Protein 1SD4 (pdb70)

Solvent-accessible surface area: 14521 Å² total

Foldseek 3Di:
DDAADLLVLCVVQAVDQWAFLVVSQVVSVVPHDDHSVVSVVSVVVCCVVVQWDWDADPRTTIIHGPDDPVVNCCHVQVVCCPPPVSDVSVVVVCVVVVVADPVSVVVVVVVCVVPDPD/DDAADLLVLCVVLVVVQKAWLVVSQVVVVVPDVDDSVVSVVSVVVCVVSVQWDWDDDPRTIIIGGPDDPVVNCCNVQVVCCPPPVSDVSVVVVCVVVVVADPVNVVVVVVVVCVVDPD

Nearest PDB structures (foldseek):
  1sd4-assembly1_B  TM=9.310E-01  e=2.251E-16  Staphylococcus aureus
  1xsd-assembly1_A-2  TM=9.281E-01  e=4.059E-15  Staphylococcus aureus
  1okr-assembly1_A  TM=8.492E-01  e=1.569E-10  Staphylococcus aureus
  1sax-assembly1_A  TM=8.873E-01  e=1.330E-09  Staphylococcus aureus subsp. aureus N315
  1sd6-assembly1_B  TM=8.325E-01  e=1.102E-09  Staphylococcus aureus

Secondary structure (DSSP, 8-state):
------GGG--HHHHSSSEEHHHHHHHHHTTS---HHHHHHHHHHHHHTTSEEEEEETTEEEEEE-S-HHHH--HHHHHHHHHHTT--HHHHHHHHTT-S-HHHHHHHHHHHHHH---/------TTT--HHHHHSSEEHHHHHHHHHTT----HHHHHHHHHHHHHTTSEEEEEETTEEEEEE-S-HHHH--HHHHHHHHHHTT--HHHHHHHHTT-S-HHHHHHHHHHHHHHS--

B-factor: mean 35.49, std 12.86, range [15.46, 84.99]

InterPro domains:
  IPR005650 BlaI transcriptional regulatory family [PF03965] (8-121)
  IPR005650 BlaI transcriptional regulatory family [PIRSF019455] (1-124)
  IPR036388 Winged helix-like DNA-binding domain superfamily [G3DSA:1.10.10.10] (9-72)
  IPR036390 Winged helix DNA-binding domain superfamily [SSF46785] (6-125)

GO terms:
  GO:0010468 regulation of gene expression (P, IDA)

Radius of gyration: 20.54 Å; Cα contacts (8 Å, |Δi|>4): 248; chains: 2; bounding box: 57×59×33 Å

Organism: Staphylococcus aureus (NCBI:txid1280)

Sequence (236 aa):
QVEISAEWDVNIIWDKKSVSANEIVVEIQKYKEVSDKTIRTLITRLYKKEIIKRYKSENIYFYSSNIKEDDIKKTAKTFLNKLYGGDKSLVLNFAKNEELNNKEIEELRDILNDISKKQVEISAEWDVNIIWDKKSVSANEIVVEIQKYKEVSDKTIRTLITRLYKKEIIKRYKSENIYFYSSNIKEDDIKKTAKTFLNKLYGGDKSLVLNFAKNEELNNKEIEELRDILNDISKK

Structure (mmCIF, N/CA/C/O backbone):
data_1SD4
#
_entry.id   1SD4
#
_cell.length_a   64.412
_cell.length_b   116.362
_cell.length_c   40.170
_cell.angle_alpha   90.00
_cell.angle_beta   90.00
_cell.angle_gamma   90.00
#
_symmetry.space_group_name_H-M   'P 21 21 2'
#
loop_
_entity.id
_entity.type
_entity.pdbx_description
1 polymer 'PENICILLINASE REPRESSOR'
2 non-polymer 'SULFATE ION'
3 water water
#
loop_
_atom_site.group_PDB
_atom_site.id
_atom_site.type_symbol
_atom_site.label_atom_id
_atom_site.label_alt_id
_atom_site.label_comp_id
_atom_site.label_asym_id
_atom_site.label_entity_id
_atom_site.label_seq_id
_atom_site.pdbx_PDB_ins_code
_atom_site.Cartn_x
_atom_site.Cartn_y
_atom_site.Cartn_z
_atom_site.occupancy
_atom_site.B_iso_or_equiv
_atom_site.auth_seq_id
_atom_site.auth_comp_id
_atom_site.auth_asym_id
_atom_site.auth_atom_id
_a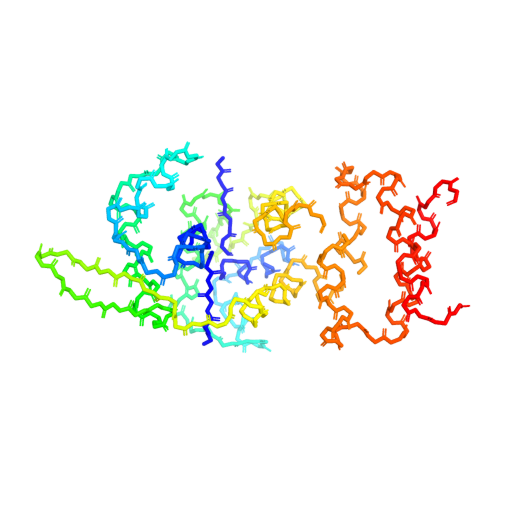tom_site.pdbx_PDB_model_num
ATOM 1 N N . GLN A 1 5 ? 48.080 19.220 44.050 1.00 56.72 5 GLN A N 1
ATOM 2 C CA . GLN A 1 5 ? 47.954 20.475 43.250 1.00 56.39 5 GLN A CA 1
ATOM 3 C C . GLN A 1 5 ? 48.922 20.481 42.060 1.00 54.82 5 GLN A C 1
ATOM 4 O O . GLN A 1 5 ? 49.832 19.658 41.987 1.00 55.62 5 GLN A O 1
ATOM 10 N N . VAL A 1 6 ? 48.720 21.424 41.147 1.00 52.28 6 VAL A N 1
ATOM 11 C CA . VAL A 1 6 ? 49.512 21.565 39.907 1.00 49.36 6 VAL A CA 1
ATOM 12 C C . VAL A 1 6 ? 49.171 20.483 38.882 1.00 46.73 6 VAL A C 1
ATOM 13 O O . VAL A 1 6 ? 49.456 19.304 39.069 1.00 45.46 6 VAL A O 1
ATOM 17 N N . GLU A 1 7 ? 48.525 20.925 37.808 1.00 44.09 7 GLU A N 1
ATOM 18 C CA . GLU A 1 7 ? 48.142 20.080 36.694 1.00 41.41 7 GLU A CA 1
ATOM 19 C C . GLU A 1 7 ? 48.492 20.831 35.420 1.00 38.41 7 GLU A C 1
ATOM 20 O O . GLU A 1 7 ? 48.391 22.077 35.368 1.00 36.96 7 GLU A O 1
ATOM 26 N N . ILE A 1 8 ? 48.927 20.095 34.402 1.00 33.42 8 ILE A N 1
ATOM 27 C CA . ILE A 1 8 ? 49.214 20.728 33.120 1.00 31.20 8 ILE A CA 1
ATOM 28 C C . ILE A 1 8 ? 48.314 20.103 32.058 1.00 30.25 8 ILE A C 1
ATOM 29 O O . ILE A 1 8 ? 48.343 18.888 31.846 1.00 30.42 8 ILE A O 1
ATOM 34 N N . SER A 1 9 ? 47.554 20.939 31.365 1.00 29.72 9 SER A N 1
ATOM 35 C CA . SER A 1 9 ? 46.610 20.456 30.360 1.00 28.45 9 SER A CA 1
ATOM 36 C C . SER A 1 9 ? 47.388 20.008 29.131 1.00 27.99 9 SER A C 1
ATOM 37 O O . SER A 1 9 ? 48.567 20.363 28.954 1.00 26.38 9 SER A O 1
ATOM 48 N N . ALA A 1 11 ? 47.010 21.037 26.144 1.00 24.34 11 ALA A N 1
ATOM 49 C CA . ALA A 1 11 ? 47.318 22.244 25.367 1.00 23.97 11 ALA A CA 1
ATOM 50 C C . ALA A 1 11 ? 48.524 22.940 25.973 1.00 24.52 11 ALA A C 1
ATOM 51 O O . ALA A 1 11 ? 49.367 23.463 25.254 1.00 24.59 11 ALA A O 1
ATOM 53 N N . GLU A 1 12 ? 48.593 22.973 27.305 1.00 23.21 12 GLU A N 1
ATOM 54 C CA . GLU A 1 12 ? 49.750 23.566 27.961 1.00 23.95 12 GLU A CA 1
ATOM 55 C C . GLU A 1 12 ? 51.018 22.759 27.719 1.00 22.98 12 GLU A C 1
ATOM 56 O O . GLU A 1 12 ? 52.093 23.318 27.656 1.00 22.80 12 GLU A O 1
ATOM 62 N N . TRP A 1 13 ? 50.860 21.472 27.517 1.00 22.23 13 TRP A N 1
ATOM 63 C CA . TRP A 1 13 ? 51.997 20.580 27.320 1.00 23.04 13 TRP A CA 1
ATOM 64 C C . TRP A 1 13 ? 52.816 20.956 26.100 1.00 23.15 13 TRP A C 1
ATOM 65 O O . TRP A 1 13 ? 54.046 20.737 26.082 1.00 22.92 13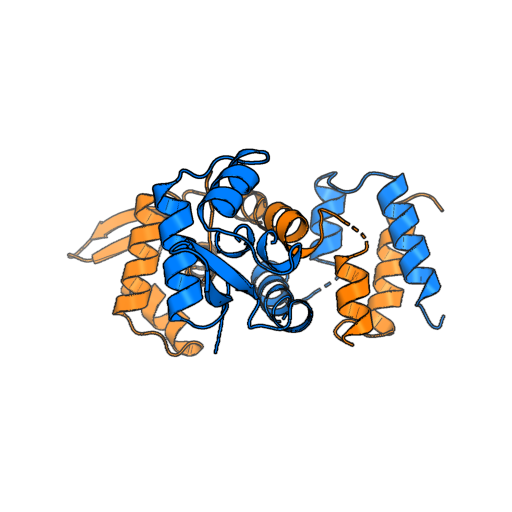 TRP A O 1
ATOM 76 N N . ASP A 1 14 ? 52.151 21.488 25.064 1.00 22.51 14 ASP A N 1
ATOM 77 C CA . ASP A 1 14 ? 52.873 21.960 23.874 1.00 22.57 14 ASP A CA 1
ATOM 78 C C . ASP A 1 14 ? 53.862 23.072 24.247 1.00 21.60 14 ASP A C 1
ATOM 79 O O . ASP A 1 14 ? 54.989 23.107 23.747 1.00 21.14 14 ASP A O 1
ATOM 84 N N . VAL A 1 15 ? 53.433 23.984 25.116 1.00 20.79 15 VAL A N 1
ATOM 85 C CA . VAL A 1 15 ? 54.339 25.049 25.588 1.00 20.43 15 VAL A CA 1
ATOM 86 C C . VAL A 1 15 ? 55.464 24.442 26.444 1.00 21.81 15 VAL A C 1
ATOM 87 O O . VAL A 1 15 ? 56.640 24.845 26.326 1.00 23.00 15 VAL A O 1
ATOM 99 N N . ASN A 1 17 ? 56.758 21.411 26.375 1.00 22.24 17 ASN A N 1
ATOM 100 C CA . ASN A 1 17 ? 57.743 20.697 25.569 1.00 23.55 17 ASN A CA 1
ATOM 101 C C . ASN A 1 17 ? 58.805 21.614 24.968 1.00 24.59 17 ASN A C 1
ATOM 102 O O . ASN A 1 17 ? 59.965 21.247 24.906 1.00 26.93 17 ASN A O 1
ATOM 107 N N . ILE A 1 18 ? 58.416 22.830 24.595 1.00 25.40 18 ILE A N 1
ATOM 108 C CA . ILE A 1 18 ? 59.369 23.833 24.086 1.00 25.11 18 ILE A CA 1
ATOM 109 C C . ILE A 1 18 ? 60.285 24.310 25.197 1.00 25.23 18 ILE A C 1
ATOM 110 O O . ILE A 1 18 ? 61.512 24.448 25.038 1.00 24.80 18 ILE A O 1
ATOM 115 N N . ILE A 1 19 ? 59.679 24.606 26.337 1.00 23.93 19 ILE A N 1
ATOM 116 C CA . ILE A 1 19 ? 60.417 25.211 27.436 1.00 25.61 19 ILE A CA 1
ATOM 117 C C . ILE A 1 19 ? 61.427 24.229 27.964 1.00 26.22 19 ILE A C 1
ATOM 118 O O . ILE A 1 19 ? 62.606 24.593 28.099 1.00 26.75 19 ILE A O 1
ATOM 123 N N . TRP A 1 20 ? 60.989 22.980 28.223 1.00 26.41 20 TRP A N 1
ATOM 124 C CA . TRP A 1 20 ? 61.883 21.956 28.758 1.00 28.12 20 TRP A CA 1
ATOM 125 C C . TRP A 1 20 ? 63.080 21.652 27.823 1.00 30.32 20 TRP A C 1
ATOM 126 O O . TRP A 1 20 ? 64.128 21.184 28.288 1.00 30.63 20 TRP A O 1
ATOM 137 N N . ASP A 1 21 ? 62.906 21.910 26.533 1.00 32.78 21 ASP A N 1
ATOM 138 C CA . ASP A 1 21 ? 63.965 21.774 25.538 1.00 37.53 21 ASP A CA 1
ATOM 139 C C . ASP A 1 21 ? 65.046 22.874 25.587 1.00 38.61 21 ASP A C 1
ATOM 140 O O . ASP A 1 21 ? 66.157 22.664 25.106 1.00 38.70 21 ASP A O 1
ATOM 145 N N . LYS A 1 22 ? 64.727 24.031 26.164 1.00 40.11 22 LYS A N 1
ATOM 146 C CA . LYS A 1 22 ? 65.644 25.178 26.147 1.00 41.53 22 LYS A CA 1
ATOM 147 C C . LYS A 1 22 ? 65.989 25.712 27.533 1.00 41.29 22 LYS A C 1
ATOM 148 O O . LYS A 1 22 ? 65.246 25.519 28.488 1.00 41.37 22 LYS A O 1
ATOM 154 N N . LYS A 1 23 ? 67.131 26.380 27.648 1.00 41.48 23 LYS A N 1
ATOM 155 C CA . LYS A 1 23 ? 67.498 26.981 28.923 1.00 41.92 23 LYS A CA 1
ATOM 156 C C . LYS A 1 23 ? 66.483 28.080 29.277 1.00 39.98 23 LYS A C 1
ATOM 157 O O . LYS A 1 23 ? 66.002 28.169 30.409 1.00 40.71 23 LYS A O 1
ATOM 163 N N . SER A 1 24 ? 66.177 28.915 28.297 1.00 37.08 24 SER A N 1
ATOM 164 C CA . SER A 1 24 ? 65.183 29.955 28.453 1.00 35.26 24 SER A CA 1
ATOM 165 C C . SER A 1 24 ? 64.777 30.283 27.039 1.00 33.24 24 SER A C 1
ATOM 166 O O . SER A 1 24 ? 65.569 30.087 26.089 1.00 32.65 24 SER A O 1
ATOM 169 N N . VAL A 1 25 ? 63.533 30.715 26.877 1.00 29.22 25 VAL A N 1
ATOM 170 C CA . VAL A 1 25 ? 62.976 30.943 25.542 1.00 26.65 25 VAL A CA 1
ATOM 171 C C . VAL A 1 25 ? 61.920 32.056 25.591 1.00 26.28 25 VAL A C 1
ATOM 172 O O . VAL A 1 25 ? 61.150 32.146 26.531 1.00 25.99 25 VAL A O 1
ATOM 176 N N . SER A 1 26 ? 61.875 32.901 24.576 1.00 24.59 26 SER A N 1
ATOM 177 C CA . SER A 1 26 ? 60.853 33.952 24.532 1.00 24.70 26 SER A CA 1
ATOM 178 C C . SER A 1 26 ? 59.479 33.401 24.102 1.00 24.93 26 SER A C 1
ATOM 179 O O . SER A 1 26 ? 59.374 32.316 23.492 1.00 23.55 26 SER A O 1
ATOM 182 N N . ALA A 1 27 ? 58.425 34.130 24.451 1.00 25.05 27 ALA A N 1
ATOM 183 C CA . ALA A 1 27 ? 57.067 33.806 24.038 1.00 24.81 27 ALA A CA 1
ATOM 184 C C . ALA A 1 27 ? 56.963 33.746 22.510 1.00 26.35 27 ALA A C 1
ATOM 185 O O . ALA A 1 27 ? 56.216 32.941 21.994 1.00 25.70 27 ALA A O 1
ATOM 187 N N . ASN A 1 28 ? 57.685 34.606 21.785 1.00 26.71 28 ASN A N 1
ATOM 188 C CA . ASN A 1 28 ? 57.619 34.549 20.318 1.00 28.49 28 ASN A CA 1
ATOM 189 C C . ASN A 1 28 ? 58.183 33.258 19.762 1.00 29.00 28 ASN A C 1
ATOM 190 O O . ASN A 1 28 ? 57.619 32.686 18.833 1.00 30.46 28 ASN A O 1
ATOM 195 N N . GLU A 1 29 ? 59.306 32.816 20.318 1.00 30.20 29 GLU A N 1
ATOM 196 C CA . GLU A 1 29 ? 59.914 31.569 19.900 1.00 31.67 29 GLU A CA 1
ATOM 197 C C . GLU A 1 29 ? 59.015 30.365 20.206 1.00 32.10 29 GLU A C 1
ATOM 198 O O . GLU A 1 29 ? 58.903 29.423 19.389 1.00 32.41 29 GLU A O 1
ATOM 204 N N . ILE A 1 30 ? 58.375 30.391 21.381 1.00 31.53 30 ILE A N 1
ATOM 205 C CA . ILE A 1 30 ? 57.415 29.344 21.751 1.00 31.00 30 ILE A CA 1
ATOM 206 C C . ILE A 1 30 ? 56.318 29.262 20.712 1.00 33.52 30 ILE A C 1
ATOM 207 O O . ILE A 1 30 ? 56.024 28.172 20.200 1.00 32.06 30 ILE A O 1
ATOM 212 N N . VAL A 1 31 ? 55.728 30.421 20.417 1.00 35.90 31 VAL A N 1
ATOM 213 C CA . VAL A 1 31 ? 54.684 30.565 19.405 1.00 39.23 31 VAL A CA 1
ATOM 214 C C . VAL A 1 31 ? 55.136 30.019 18.029 1.00 41.86 31 VAL A C 1
ATOM 215 O O . VAL A 1 31 ? 54.420 29.253 17.404 1.00 42.24 31 VAL A O 1
ATOM 219 N N . VAL A 1 32 ? 56.331 30.402 17.585 1.00 44.35 32 VAL A N 1
ATOM 220 C CA . VAL A 1 32 ? 56.868 29.892 16.324 1.00 46.85 32 VAL A CA 1
ATOM 221 C C . VAL A 1 32 ? 56.901 28.369 16.307 1.00 48.46 32 VAL A C 1
ATOM 222 O O . VAL A 1 32 ? 56.318 27.750 15.412 1.00 49.12 32 VAL A O 1
ATOM 226 N N . GLU A 1 33 ? 57.572 27.782 17.293 1.00 50.05 33 GLU A N 1
ATOM 227 C CA . GLU A 1 33 ? 57.728 26.330 17.392 1.00 52.35 33 GLU A CA 1
ATOM 228 C C . GLU A 1 33 ? 56.444 25.511 17.367 1.00 51.73 33 GLU A C 1
ATOM 229 O O . GLU A 1 33 ? 56.320 24.575 16.577 1.00 52.12 33 GLU A O 1
ATOM 235 N N . ILE A 1 34 ? 55.500 25.856 18.233 1.00 51.32 34 ILE A N 1
ATOM 236 C CA . ILE A 1 34 ? 54.228 25.150 18.276 1.00 50.81 34 ILE A CA 1
ATOM 237 C C . ILE A 1 34 ? 53.628 25.131 16.863 1.00 52.22 34 ILE A C 1
ATOM 238 O O . ILE A 1 34 ? 52.991 24.144 16.457 1.00 51.89 34 ILE A O 1
ATOM 243 N N . GLN A 1 35 ? 53.882 26.202 16.112 1.00 52.67 35 GLN A N 1
ATOM 244 C CA . GLN A 1 35 ? 53.317 26.341 14.762 1.00 54.23 35 GLN A CA 1
ATOM 245 C C . GLN A 1 35 ? 54.085 25.582 13.665 1.00 55.58 35 GLN A C 1
ATOM 246 O O . GLN A 1 35 ? 53.550 25.331 12.589 1.00 55.85 35 GLN A O 1
ATOM 252 N N . LYS A 1 36 ? 55.325 25.217 13.973 1.00 57.63 36 LYS A N 1
ATOM 253 C CA . LYS A 1 36 ? 56.213 24.488 13.074 1.00 59.77 36 LYS A CA 1
ATOM 254 C C . LYS A 1 36 ? 55.871 22.992 13.030 1.00 61.84 36 LYS A C 1
ATOM 255 O O . LYS A 1 36 ? 56.440 22.220 12.245 1.00 62.47 36 LYS A O 1
ATOM 261 N N . TYR A 1 37 ? 54.922 22.587 13.856 1.00 63.75 37 TYR A N 1
ATOM 262 C CA . TYR A 1 37 ? 54.643 21.179 14.002 1.00 66.03 37 TYR A CA 1
ATOM 263 C C . TYR A 1 37 ? 53.174 20.948 14.332 1.00 66.25 37 TYR A C 1
ATOM 264 O O . TYR A 1 37 ? 52.750 19.799 14.492 1.00 66.96 37 TYR A O 1
ATOM 273 N N . LYS A 1 38 ? 52.396 22.029 14.410 1.00 66.33 38 LYS A N 1
ATOM 274 C CA . LYS A 1 38 ? 50.974 21.934 14.751 1.00 66.88 38 LYS A CA 1
ATOM 275 C C . LYS A 1 38 ? 50.199 23.219 14.463 1.00 66.41 38 LYS A C 1
ATOM 276 O O . LYS A 1 38 ? 50.773 24.202 14.004 1.00 66.44 38 LYS A O 1
ATOM 282 N N . GLU A 1 39 ? 48.894 23.180 14.736 1.00 66.35 39 GLU A N 1
ATOM 283 C CA . GLU A 1 39 ? 47.954 24.291 14.562 1.00 66.14 39 GLU A CA 1
ATOM 284 C C . GLU A 1 39 ? 48.261 25.389 15.574 1.00 65.38 39 GLU A C 1
ATOM 285 O O . GLU A 1 39 ? 49.382 25.883 15.621 1.00 66.23 39 GLU A O 1
ATOM 291 N N . VAL A 1 40 ? 47.268 25.759 16.381 1.00 63.85 40 VAL A N 1
ATOM 292 C CA . VAL A 1 40 ? 47.423 26.681 17.512 1.00 61.63 40 VAL A CA 1
ATOM 293 C C . VAL A 1 40 ? 47.906 28.093 17.144 1.00 59.75 40 VAL A C 1
ATOM 294 O O . VAL A 1 40 ? 49.049 28.299 16.722 1.00 59.13 40 VAL A O 1
ATOM 298 N N . SER A 1 41 ? 47.011 29.059 17.333 1.00 57.65 41 SER A N 1
ATOM 299 C CA . SER A 1 41 ? 47.2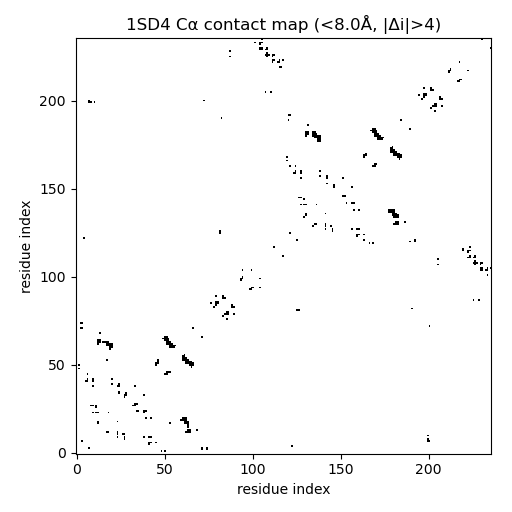51 30.471 17.022 1.00 55.41 41 SER A CA 1
ATOM 300 C C . SER A 1 41 ? 48.083 31.206 18.098 1.00 54.65 41 SER A C 1
ATOM 301 O O . SER A 1 41 ? 48.271 30.685 19.204 1.00 53.95 41 SER A O 1
ATOM 304 N N . ASP A 1 42 ? 48.559 32.412 17.766 1.00 53.05 42 ASP A N 1
ATOM 305 C CA . ASP A 1 42 ? 49.339 33.251 18.692 1.00 51.99 42 ASP A CA 1
ATOM 306 C C . ASP A 1 42 ? 48.564 33.516 19.997 1.00 51.01 42 ASP A C 1
ATOM 307 O O . ASP A 1 42 ? 49.117 33.367 21.098 1.00 50.04 42 ASP A O 1
ATOM 312 N N . LYS A 1 43 ? 47.289 33.897 19.862 1.00 49.47 43 LYS A N 1
ATOM 313 C CA . LYS A 1 43 ? 46.453 34.268 21.006 1.00 48.68 43 LYS A CA 1
ATOM 314 C C . LYS A 1 43 ? 46.346 33.126 22.018 1.00 46.52 43 LYS A C 1
ATOM 315 O O . LYS A 1 43 ? 46.554 33.320 23.205 1.00 45.65 43 LYS A O 1
ATOM 321 N N . THR A 1 44 ? 46.023 31.931 21.545 1.00 44.22 44 THR A N 1
ATOM 322 C CA . THR A 1 44 ? 45.864 30.806 22.461 1.00 41.79 44 THR A CA 1
ATOM 323 C C . THR A 1 44 ? 47.213 30.414 23.106 1.00 38.98 44 THR A C 1
ATOM 324 O O . THR A 1 44 ? 47.260 30.134 24.284 1.00 37.30 44 THR A O 1
ATOM 328 N N . ILE A 1 45 ? 48.303 30.461 22.348 1.00 36.53 45 ILE A N 1
ATOM 329 C CA . ILE A 1 45 ? 49.609 30.172 22.899 1.00 35.93 45 ILE A CA 1
ATOM 330 C C . ILE A 1 45 ? 49.937 31.144 24.050 1.00 34.88 45 ILE A C 1
ATOM 331 O O . ILE A 1 45 ? 50.398 30.716 25.118 1.00 32.48 45 ILE A O 1
ATOM 336 N N . ARG A 1 46 ? 49.678 32.435 23.828 1.00 32.72 46 ARG A N 1
ATOM 337 C CA . ARG A 1 46 ? 50.015 33.450 24.805 1.00 32.30 46 ARG A CA 1
ATOM 338 C C . ARG A 1 46 ? 49.224 33.244 26.069 1.00 31.31 46 ARG A C 1
ATOM 339 O O . ARG A 1 46 ? 49.735 33.433 27.175 1.00 29.42 46 ARG A O 1
ATOM 347 N N . THR A 1 47 ? 47.969 32.838 25.885 1.00 29.65 47 THR A N 1
ATOM 348 C CA . THR A 1 47 ? 47.079 32.557 26.985 1.00 29.57 47 THR A CA 1
ATOM 349 C C . THR A 1 47 ? 47.573 31.368 27.792 1.00 27.77 47 THR A C 1
ATOM 350 O O . THR A 1 47 ? 47.463 31.361 29.043 1.00 27.55 47 THR A O 1
ATOM 354 N N . LEU A 1 48 ? 48.085 30.367 27.089 1.00 24.59 48 LEU A N 1
ATOM 355 C CA . LEU A 1 48 ? 48.693 29.232 27.732 1.00 24.97 48 LEU A CA 1
ATOM 356 C C . LEU A 1 48 ? 49.923 29.627 28.542 1.00 24.89 48 LEU A C 1
ATOM 357 O O . LEU A 1 48 ? 50.109 29.181 29.691 1.00 25.26 48 LEU A O 1
ATOM 362 N N . ILE A 1 49 ? 50.760 30.462 27.946 1.00 23.02 49 ILE A N 1
ATOM 363 C CA . ILE A 1 49 ? 51.978 30.903 28.609 1.00 22.26 49 ILE A CA 1
ATOM 364 C C . ILE A 1 49 ? 51.648 31.664 29.883 1.00 24.11 49 ILE A C 1
ATOM 365 O O . ILE A 1 49 ? 52.240 31.397 30.941 1.00 23.16 49 ILE A O 1
ATOM 370 N N . THR A 1 50 ? 50.740 32.637 29.774 1.00 23.48 50 THR A N 1
ATOM 371 C CA . THR A 1 50 ? 50.324 33.423 30.937 1.00 26.26 50 THR A CA 1
ATOM 372 C C . THR A 1 50 ? 49.773 32.557 32.071 1.00 26.51 50 THR A C 1
ATOM 373 O O . THR A 1 50 ? 50.101 32.767 33.263 1.00 27.76 50 THR A O 1
ATOM 377 N N . ARG A 1 51 ? 48.915 31.600 31.720 1.00 26.03 51 ARG A N 1
ATOM 378 C CA . ARG A 1 51 ? 48.320 30.721 32.733 1.00 26.85 51 ARG A CA 1
ATOM 379 C C . ARG A 1 51 ? 49.452 29.958 33.460 1.00 24.96 51 ARG A C 1
ATOM 380 O O . ARG A 1 51 ? 49.496 29.925 34.702 1.00 24.41 51 ARG A O 1
ATOM 388 N N . LEU A 1 52 ? 50.362 29.367 32.677 1.00 21.14 52 LEU A N 1
ATOM 389 C CA . LEU A 1 52 ? 51.463 28.608 33.232 1.00 20.50 52 LEU A CA 1
ATOM 390 C C . LEU A 1 52 ? 52.349 29.472 34.109 1.00 21.24 52 LEU A C 1
ATOM 391 O O . LEU A 1 52 ? 52.802 29.044 35.168 1.00 22.21 52 LEU A O 1
ATOM 396 N N . TYR A 1 53 ? 52.602 30.698 33.657 1.00 21.52 53 TYR A N 1
ATOM 397 C CA . TYR A 1 53 ? 53.390 31.666 34.419 1.00 22.26 53 TYR A CA 1
ATOM 398 C C . TYR A 1 53 ? 52.683 32.045 35.736 1.00 23.30 53 TYR A C 1
ATOM 399 O O . TYR A 1 53 ? 53.308 32.097 36.806 1.00 22.55 53 TYR A O 1
ATOM 408 N N . LYS A 1 54 ? 51.392 32.323 35.653 1.00 25.32 54 LYS A N 1
ATOM 409 C CA . LYS A 1 54 ? 50.596 32.673 36.838 1.00 28.73 54 LYS A CA 1
ATOM 410 C C . LYS A 1 54 ? 50.579 31.540 37.870 1.00 28.19 54 LYS A C 1
ATOM 411 O O . LYS A 1 54 ? 50.589 31.781 39.082 1.00 27.24 54 LYS A O 1
ATOM 417 N N . LYS A 1 55 ? 50.588 30.306 37.383 1.00 27.94 55 LYS A N 1
ATOM 418 C CA . LYS A 1 55 ? 50.633 29.160 38.271 1.00 28.05 55 LYS A CA 1
ATOM 419 C C . LYS A 1 55 ? 52.070 28.849 38.756 1.00 26.43 55 LYS A C 1
ATOM 420 O O . LYS A 1 55 ? 52.274 27.911 39.531 1.00 23.41 55 LYS A O 1
ATOM 426 N N . GLU A 1 56 ? 53.048 29.631 38.290 1.00 23.90 56 GLU A N 1
ATOM 427 C CA . GLU A 1 56 ? 54.465 29.410 38.652 1.00 23.57 56 GLU A CA 1
ATOM 428 C C . GLU A 1 56 ? 55.023 28.077 38.162 1.00 23.90 56 GLU A C 1
ATOM 429 O O . GLU A 1 56 ? 55.971 27.541 38.732 1.00 23.91 56 GLU A O 1
ATOM 435 N N . ILE A 1 57 ? 54.435 27.525 37.095 1.00 23.97 57 ILE A N 1
ATOM 436 C CA . ILE A 1 57 ? 54.911 26.267 36.516 1.00 22.41 57 ILE A CA 1
ATOM 437 C C . ILE A 1 57 ? 56.091 26.604 35.654 1.00 21.47 57 ILE A C 1
ATOM 438 O O . ILE A 1 57 ? 57.013 25.785 35.457 1.00 21.03 57 ILE A O 1
ATOM 443 N N . ILE A 1 58 ? 56.071 27.814 35.116 1.00 19.83 58 ILE A N 1
ATOM 444 C CA . ILE A 1 58 ? 57.273 28.308 34.459 1.00 19.32 58 ILE A CA 1
ATOM 445 C C . ILE A 1 58 ? 57.639 29.628 35.157 1.00 19.45 58 ILE A C 1
ATOM 446 O O . ILE A 1 58 ? 56.792 30.238 35.854 1.00 18.64 58 ILE A O 1
ATOM 451 N N . LYS A 1 59 ? 58.849 30.099 34.899 1.00 18.37 59 LYS A N 1
ATOM 452 C CA . LYS A 1 59 ? 59.329 31.331 35.491 1.00 19.75 59 LYS A CA 1
ATOM 453 C C . LYS A 1 59 ? 59.912 32.135 34.364 1.00 20.15 59 LYS A C 1
ATOM 454 O O . LYS A 1 59 ? 60.100 31.589 33.251 1.00 20.77 59 LYS A O 1
ATOM 460 N N . ARG A 1 60 ? 60.224 33.422 34.606 1.00 20.40 60 ARG A N 1
ATOM 461 C CA . ARG A 1 60 ? 60.797 34.263 33.544 1.00 19.59 60 ARG A CA 1
ATOM 462 C C . ARG A 1 60 ? 61.693 35.366 34.092 1.00 21.38 60 ARG A C 1
ATOM 463 O O . ARG A 1 60 ? 61.543 35.807 35.229 1.00 19.47 60 ARG A O 1
ATOM 471 N N . TYR A 1 61 ? 62.637 35.811 33.261 1.00 22.16 61 TYR A N 1
ATOM 472 C CA . TYR A 1 61 ? 63.426 36.988 33.604 1.00 22.41 61 TYR A CA 1
ATOM 473 C C . TYR A 1 61 ? 63.299 37.922 32.407 1.00 23.14 61 TYR A C 1
ATOM 474 O O . TYR A 1 61 ? 62.822 37.492 31.361 1.00 22.17 61 TYR A O 1
ATOM 483 N N . LYS A 1 62 ? 63.689 39.182 32.570 1.00 22.00 62 LYS A N 1
ATOM 484 C CA . LYS A 1 62 ? 63.549 40.134 31.488 1.00 25.78 62 LYS A CA 1
ATOM 485 C C . LYS A 1 62 ? 64.954 40.605 31.126 1.00 26.54 62 LYS A C 1
ATOM 486 O O . LYS A 1 62 ? 65.708 41.018 31.997 1.00 25.85 62 LYS A O 1
ATOM 492 N N . SER A 1 63 ? 65.318 40.462 29.853 1.00 27.27 63 SER A N 1
ATOM 493 C CA . SER A 1 63 ? 66.618 40.889 29.399 1.00 29.03 63 SER A CA 1
ATOM 494 C C . SER A 1 63 ? 66.422 41.790 28.184 1.00 29.57 63 SER A C 1
ATOM 495 O O . SER A 1 63 ? 65.678 41.443 27.256 1.00 29.37 63 SER A O 1
ATOM 498 N N . GLU A 1 64 ? 67.063 42.954 28.206 1.00 30.42 64 GLU A N 1
ATOM 499 C CA . GLU A 1 64 ? 66.881 43.996 27.187 1.00 31.06 64 GLU A CA 1
ATOM 500 C C . GLU A 1 64 ? 65.405 44.143 26.811 1.00 31.24 64 GLU A C 1
ATOM 501 O O . GLU A 1 64 ? 65.016 44.169 25.622 1.00 30.71 64 GLU A O 1
ATOM 507 N N . ASN A 1 65 ? 64.585 44.183 27.844 1.00 29.98 65 ASN A N 1
ATOM 508 C CA . ASN A 1 65 ? 63.139 44.374 27.738 1.00 31.33 65 ASN A CA 1
ATOM 509 C C . ASN A 1 65 ? 62.343 43.189 27.174 1.00 29.89 65 ASN A C 1
ATOM 510 O O . ASN A 1 65 ? 61.157 43.326 26.894 1.00 30.15 65 ASN A O 1
ATOM 515 N N . ILE A 1 66 ? 62.992 42.042 26.987 1.00 28.03 66 ILE A N 1
ATOM 516 C CA . ILE A 1 66 ? 62.299 40.823 26.562 1.00 25.90 66 ILE A CA 1
ATOM 517 C C . ILE A 1 66 ? 62.177 39.838 27.705 1.00 23.84 66 ILE A C 1
ATOM 518 O O . ILE A 1 66 ? 63.141 39.603 28.389 1.00 24.10 66 ILE A O 1
ATOM 523 N N . TYR A 1 67 ? 61.013 39.204 27.860 1.00 23.73 67 TYR A N 1
ATOM 524 C CA . TYR A 1 67 ? 60.846 38.065 28.770 1.00 22.59 67 TYR A CA 1
ATOM 525 C C . TYR A 1 67 ? 61.291 36.733 28.181 1.00 22.11 67 TYR A C 1
ATOM 526 O O . TYR A 1 67 ? 60.928 36.353 27.060 1.00 24.05 67 TYR A O 1
ATOM 535 N N . PHE A 1 68 ? 62.085 36.030 28.954 1.00 21.71 68 PHE A N 1
ATOM 536 C CA . PHE A 1 68 ? 62.548 34.710 28.607 1.00 22.32 68 PHE A CA 1
ATOM 537 C C . PHE A 1 68 ? 62.101 33.765 29.700 1.00 22.24 68 PHE A C 1
ATOM 538 O O . PHE A 1 68 ? 62.410 33.964 30.892 1.00 22.08 68 PHE A O 1
ATOM 546 N N . TYR A 1 69 ? 61.408 32.709 29.265 1.00 22.78 69 TYR A N 1
ATOM 547 C CA . TYR A 1 69 ? 60.762 31.728 30.149 1.00 20.65 69 TYR A CA 1
ATOM 548 C C . TYR A 1 69 ? 61.619 30.471 30.332 1.00 21.48 69 TYR A C 1
ATOM 549 O O . TYR A 1 69 ? 62.269 29.998 29.385 1.00 21.36 69 TYR A O 1
ATOM 558 N N . SER A 1 70 ? 61.521 29.888 31.509 1.00 21.64 70 SER A N 1
ATOM 559 C CA . SER A 1 70 ? 62.220 28.659 31.854 1.00 23.56 70 SER A CA 1
ATOM 560 C C . SER A 1 70 ? 61.273 27.812 32.646 1.00 23.02 70 SER A C 1
ATOM 561 O O . SER A 1 70 ? 60.330 28.323 33.217 1.00 22.18 70 SER A O 1
ATOM 564 N N . SER A 1 71 ? 61.531 26.501 32.670 1.00 23.37 71 SER A N 1
ATOM 565 C CA . SER A 1 71 ? 60.733 25.567 33.456 1.00 22.68 71 SER A CA 1
ATOM 566 C C . SER A 1 71 ? 60.884 25.872 34.941 1.00 22.71 71 SER A C 1
ATOM 567 O O . SER A 1 71 ? 61.972 26.215 35.411 1.00 23.75 71 SER A O 1
ATOM 570 N N . ASN A 1 72 ? 59.810 25.703 35.701 1.00 22.14 72 ASN A N 1
ATOM 571 C CA . ASN A 1 72 ? 59.919 25.805 37.152 1.00 22.06 72 ASN A CA 1
ATOM 572 C C . ASN A 1 72 ? 59.310 24.566 37.792 1.00 22.88 72 ASN A C 1
ATOM 573 O O . ASN A 1 72 ? 58.810 24.591 38.917 1.00 22.70 72 ASN A O 1
ATOM 578 N N . ILE A 1 73 ? 59.336 23.459 37.032 1.00 23.90 73 ILE A N 1
ATOM 579 C CA . ILE A 1 73 ? 58.753 22.195 37.510 1.00 24.20 73 ILE A CA 1
ATOM 580 C C . ILE A 1 73 ? 59.591 21.037 36.990 1.00 24.17 73 ILE A C 1
ATOM 581 O O . ILE A 1 73 ? 60.119 21.132 35.871 1.00 24.40 73 ILE A O 1
ATOM 586 N N . LYS A 1 74 ? 59.750 19.961 37.767 1.00 24.34 74 LYS A N 1
ATOM 587 C CA . LYS A 1 74 ? 60.513 18.799 37.267 1.00 25.66 74 LYS A CA 1
ATOM 588 C C . LYS A 1 74 ? 59.674 18.015 36.266 1.00 25.58 74 LYS A C 1
ATOM 589 O O . LYS A 1 74 ? 58.656 17.419 36.634 1.00 25.34 74 LYS A O 1
ATOM 595 N N . GLU A 1 75 ? 60.136 17.995 35.019 1.00 24.86 75 GLU A N 1
ATOM 596 C CA . GLU A 1 75 ? 59.438 17.337 33.946 1.00 26.59 75 GLU A CA 1
ATOM 597 C C . GLU A 1 75 ? 59.070 15.904 34.288 1.00 26.41 75 GLU A C 1
ATOM 598 O O . GLU A 1 75 ? 57.947 15.516 34.082 1.00 26.22 75 GLU A O 1
ATOM 604 N N . ASP A 1 76 ? 60.019 15.137 34.826 1.00 28.03 76 ASP A N 1
ATOM 605 C CA . ASP A 1 76 ? 59.770 13.725 35.088 1.00 29.48 76 ASP A CA 1
ATOM 606 C C . ASP A 1 76 ? 58.620 13.491 36.055 1.00 27.85 76 ASP A C 1
ATOM 607 O O . ASP A 1 76 ? 57.811 12.575 35.882 1.00 26.51 76 ASP A O 1
ATOM 612 N N . ASP A 1 77 ? 58.543 14.342 37.063 1.00 25.79 77 ASP A N 1
ATOM 613 C CA . ASP A 1 77 ? 57.533 14.210 38.099 1.00 26.67 77 ASP A CA 1
ATOM 614 C C . ASP A 1 77 ? 56.111 14.525 37.627 1.00 25.22 77 ASP A C 1
ATOM 615 O O . ASP A 1 77 ? 55.171 13.784 37.964 1.00 23.40 77 ASP A O 1
ATOM 620 N N . ILE A 1 78 ? 55.946 15.621 36.874 1.00 23.68 78 ILE A N 1
ATOM 621 C CA . ILE A 1 78 ? 54.604 16.020 36.477 1.00 21.88 78 ILE A CA 1
ATOM 622 C C . ILE A 1 78 ? 54.144 15.086 35.358 1.00 20.57 78 ILE A C 1
ATOM 623 O O . ILE A 1 78 ? 52.946 14.795 35.187 1.00 20.92 78 ILE A O 1
ATOM 628 N N . LYS A 1 79 ? 55.105 14.591 34.594 1.00 20.03 79 LYS A N 1
ATOM 629 C CA . LYS A 1 79 ? 54.761 13.608 33.560 1.00 21.18 79 LYS A CA 1
ATOM 630 C C . LYS A 1 79 ? 54.172 12.346 34.152 1.00 20.48 79 LYS A C 1
ATOM 631 O O . LYS A 1 79 ? 53.149 11.881 33.706 1.00 21.43 79 LYS A O 1
ATOM 645 N N . LYS A 1 81 ? 52.884 11.917 37.151 1.00 21.09 81 LYS A N 1
ATOM 646 C CA . LYS A 1 81 ? 51.596 12.230 37.790 1.00 21.56 81 LYS A CA 1
ATOM 647 C C . LYS A 1 81 ? 50.463 12.302 36.749 1.00 21.93 81 LYS A C 1
ATOM 648 O O . LYS A 1 81 ? 49.372 11.752 36.950 1.00 20.40 81 LYS A O 1
ATOM 654 N N . THR A 1 82 ? 50.734 12.972 35.638 1.00 20.79 82 THR A N 1
ATOM 655 C CA . THR A 1 82 ? 49.765 13.158 34.595 1.00 21.15 82 THR A CA 1
ATOM 656 C C . THR A 1 82 ? 49.432 11.848 33.887 1.00 21.93 82 THR A C 1
ATOM 657 O O . THR A 1 82 ? 48.273 11.574 33.593 1.00 22.60 82 THR A O 1
ATOM 661 N N . ALA A 1 83 ? 50.459 11.055 33.593 1.00 21.49 83 ALA A N 1
ATOM 662 C CA . ALA A 1 83 ? 50.275 9.773 32.950 1.00 21.79 83 ALA A CA 1
ATOM 663 C C . ALA A 1 83 ? 49.507 8.848 33.848 1.00 22.17 83 ALA A C 1
ATOM 664 O O . ALA A 1 83 ? 48.680 8.067 33.378 1.00 23.05 83 ALA A O 1
ATOM 666 N N . LYS A 1 84 ? 49.778 8.908 35.145 1.00 22.49 84 LYS A N 1
ATOM 667 C CA . LYS A 1 84 ? 49.120 8.005 36.071 1.00 23.05 84 LYS A CA 1
ATOM 668 C C . LYS A 1 84 ? 47.626 8.275 36.113 1.00 23.32 84 LYS A C 1
ATOM 669 O O . LYS A 1 84 ? 46.801 7.330 36.102 1.00 22.96 84 LYS A O 1
ATOM 675 N N . THR A 1 85 ? 47.271 9.556 36.126 1.00 22.06 85 THR A N 1
ATOM 676 C CA . THR A 1 85 ? 45.868 9.981 36.113 1.00 23.13 85 THR A CA 1
ATOM 677 C C . THR A 1 85 ? 45.199 9.541 34.811 1.00 23.70 85 THR A C 1
ATOM 678 O O . THR A 1 85 ? 44.039 9.092 34.802 1.00 23.34 85 THR A O 1
ATOM 682 N N . PHE A 1 86 ? 45.929 9.664 33.720 1.00 22.46 86 PHE A N 1
ATOM 683 C CA . PHE A 1 86 ? 45.455 9.234 32.396 1.00 24.34 86 PHE A CA 1
ATOM 684 C C . PHE A 1 86 ? 45.113 7.727 32.358 1.00 23.55 86 PHE A C 1
ATOM 685 O O . PHE A 1 86 ? 44.011 7.333 31.971 1.00 22.84 86 PHE A O 1
ATOM 693 N N . LEU A 1 87 ? 46.080 6.913 32.761 1.00 22.66 87 LEU A N 1
ATOM 694 C CA . LEU A 1 87 ? 45.929 5.451 32.780 1.00 23.85 87 LEU A CA 1
ATOM 695 C C . LEU A 1 87 ? 44.778 5.025 33.673 1.00 23.67 87 LEU A C 1
ATOM 696 O O . LEU A 1 87 ? 43.929 4.192 33.287 1.00 22.22 87 LEU A O 1
ATOM 701 N N . ASN A 1 88 ? 44.693 5.645 34.843 1.00 24.94 88 ASN A N 1
ATOM 702 C CA . ASN A 1 88 ? 43.596 5.352 35.767 1.00 27.04 88 ASN A CA 1
ATOM 703 C C . ASN A 1 88 ? 42.211 5.619 35.168 1.00 26.54 88 ASN A C 1
ATOM 704 O O . ASN A 1 88 ? 41.283 4.814 35.332 1.00 26.73 88 ASN A O 1
ATOM 709 N N . LYS A 1 89 ? 42.067 6.757 34.514 1.00 25.49 89 LYS A N 1
ATOM 710 C CA . LYS A 1 89 ? 40.759 7.163 34.024 1.00 27.30 89 LYS A CA 1
ATOM 711 C C . LYS A 1 89 ? 40.339 6.439 32.762 1.00 26.54 89 LYS A C 1
ATOM 712 O O . LYS A 1 89 ? 39.177 6.107 32.612 1.00 27.32 89 LYS A O 1
ATOM 718 N N . LEU A 1 90 ? 41.265 6.260 31.828 1.00 24.30 90 LEU A N 1
ATOM 719 C CA . LEU A 1 90 ? 40.907 5.694 30.533 1.00 24.61 90 LEU A CA 1
ATOM 720 C C . LEU A 1 90 ? 41.103 4.199 30.455 1.00 23.64 90 LEU A C 1
ATOM 721 O O . LEU A 1 90 ? 40.487 3.562 29.639 1.00 25.34 90 LEU A O 1
ATOM 726 N N . TYR A 1 91 ? 42.004 3.650 31.264 1.00 22.47 91 TYR A N 1
ATOM 727 C CA . TYR A 1 91 ? 42.382 2.239 31.113 1.00 22.93 91 TYR A CA 1
ATOM 728 C C . TYR A 1 91 ? 42.339 1.489 32.432 1.00 22.02 91 TYR A C 1
ATOM 729 O O . TYR A 1 91 ? 43.076 0.521 32.601 1.00 24.76 91 TYR A O 1
ATOM 738 N N . GLY A 1 92 ? 41.510 1.939 33.357 1.00 21.57 92 GLY A N 1
ATOM 739 C CA . GLY A 1 92 ? 41.335 1.249 34.642 1.00 22.61 92 GLY A CA 1
ATOM 740 C C . GLY A 1 92 ? 42.667 1.091 35.380 1.00 24.39 92 GLY A C 1
ATOM 741 O O . GLY A 1 92 ? 42.813 0.215 36.238 1.00 24.21 92 GLY A O 1
ATOM 742 N N . GLY A 1 93 ? 43.653 1.911 35.005 1.00 24.92 93 GLY A N 1
ATOM 743 C CA . GLY A 1 93 ? 44.975 1.884 35.608 1.00 23.88 93 GLY A CA 1
ATOM 744 C C . GLY A 1 93 ? 45.807 0.695 35.157 1.00 25.57 93 GLY A C 1
ATOM 745 O O . GLY A 1 93 ? 46.793 0.339 35.829 1.00 26.33 93 GLY A O 1
ATOM 746 N N . ASP A 1 94 ? 45.432 0.072 34.037 1.00 24.91 94 ASP A N 1
ATOM 747 C CA . ASP A 1 94 ? 46.127 -1.127 33.551 1.00 26.14 94 ASP A CA 1
ATOM 748 C C . ASP A 1 94 ? 46.946 -0.807 32.301 1.00 25.56 94 ASP A C 1
ATOM 749 O O . ASP A 1 94 ? 46.373 -0.455 31.243 1.00 25.15 94 ASP A O 1
ATOM 762 N N . LYS A 1 96 ? 48.513 -2.960 30.382 1.00 27.52 96 LYS A N 1
ATOM 763 C CA . LYS A 1 96 ? 48.131 -3.921 29.331 1.00 27.26 96 LYS A CA 1
ATOM 764 C C . LYS A 1 96 ? 46.887 -3.498 28.532 1.00 27.06 96 LYS A C 1
ATOM 765 O O . LYS A 1 96 ? 46.777 -3.785 27.351 1.00 26.14 96 LYS A O 1
ATOM 771 N N . SER A 1 97 ? 45.957 -2.816 29.194 1.00 25.91 97 SER A N 1
ATOM 772 C CA . SER A 1 97 ? 44.735 -2.382 28.549 1.00 26.43 97 SER A CA 1
ATOM 773 C C . SER A 1 97 ? 45.053 -1.308 27.514 1.00 26.06 97 SER A C 1
ATOM 774 O O . SER A 1 97 ? 44.532 -1.337 26.394 1.00 26.26 97 SER A O 1
ATOM 777 N N . LEU A 1 98 ? 45.925 -0.376 27.871 1.00 24.14 98 LEU A N 1
ATOM 778 C CA . LEU A 1 98 ? 46.369 0.663 26.939 1.00 26.12 98 LEU A CA 1
ATOM 779 C C . LEU A 1 98 ? 47.179 0.049 25.762 1.00 27.17 98 LEU A C 1
ATOM 780 O O . LEU A 1 98 ? 46.918 0.349 24.560 1.00 25.99 98 LEU A O 1
ATOM 785 N N . VAL A 1 99 ? 48.131 -0.812 26.101 1.00 26.19 99 VAL A N 1
ATOM 786 C CA . VAL A 1 99 ? 48.958 -1.407 25.051 1.00 28.68 99 VAL A CA 1
ATOM 787 C C . VAL A 1 99 ? 48.096 -2.228 24.090 1.00 30.98 99 VAL A C 1
ATOM 788 O O . VAL A 1 99 ? 48.296 -2.186 22.849 1.00 31.96 99 VAL A O 1
ATOM 792 N N . LEU A 1 100 ? 47.110 -2.952 24.640 1.00 31.17 100 LEU A N 1
ATOM 793 C CA . LEU A 1 100 ? 46.224 -3.744 23.802 1.00 32.05 100 LEU A CA 1
ATOM 794 C C . LEU A 1 100 ? 45.312 -2.907 22.940 1.00 32.40 100 LEU A C 1
ATOM 795 O O . LEU A 1 100 ? 45.078 -3.249 21.774 1.00 33.78 100 LEU A O 1
ATOM 800 N N . ASN A 1 101 ? 44.777 -1.835 23.496 1.00 32.05 101 ASN A N 1
ATOM 801 C CA . ASN A 1 101 ? 43.950 -0.930 22.724 1.00 34.12 101 ASN A CA 1
ATOM 802 C C . ASN A 1 101 ? 44.737 -0.452 21.487 1.00 34.89 101 ASN A C 1
ATOM 803 O O . ASN A 1 101 ? 44.162 -0.319 20.390 1.00 35.53 101 ASN A O 1
ATOM 808 N N . PHE A 1 102 ? 46.053 -0.252 21.668 1.00 34.01 102 PHE A N 1
ATOM 809 C CA . PHE A 1 102 ? 46.925 0.175 20.588 1.00 33.70 102 PHE A CA 1
ATOM 810 C C . PHE A 1 102 ? 47.168 -0.882 19.529 1.00 34.53 102 PHE A C 1
ATOM 811 O O . PHE A 1 102 ? 47.004 -0.591 18.334 1.00 36.40 102 PHE A O 1
ATOM 819 N N . ALA A 1 103 ? 47.569 -2.088 19.935 1.00 35.38 103 ALA A N 1
ATOM 820 C CA . ALA A 1 103 ? 47.735 -3.203 18.988 1.00 37.32 103 ALA A CA 1
ATOM 821 C C . ALA A 1 103 ? 46.480 -3.436 18.143 1.00 39.08 103 ALA A C 1
ATOM 822 O O . ALA A 1 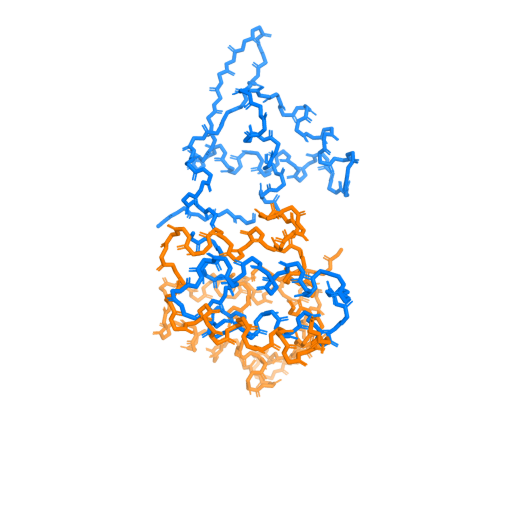103 ? 46.547 -3.493 16.903 1.00 39.00 103 ALA A O 1
ATOM 824 N N . LYS A 1 104 ? 45.335 -3.528 18.813 1.00 40.81 104 LYS A N 1
ATOM 825 C CA . LYS A 1 104 ? 44.081 -3.850 18.158 1.00 43.34 104 LYS A CA 1
ATOM 826 C C . LYS A 1 104 ? 43.706 -2.788 17.135 1.00 44.71 104 LYS A C 1
ATOM 827 O O . LYS A 1 104 ? 43.104 -3.107 16.114 1.00 45.63 104 LYS A O 1
ATOM 833 N N . ASN A 1 105 ? 44.065 -1.536 17.402 1.00 45.82 105 ASN A N 1
ATOM 834 C CA . ASN A 1 105 ? 43.821 -0.454 16.455 1.00 47.28 105 ASN A CA 1
ATOM 835 C C . ASN A 1 105 ? 44.947 -0.264 15.412 1.00 47.73 105 ASN A C 1
ATOM 836 O O . ASN A 1 105 ? 45.030 0.782 14.766 1.00 47.21 105 ASN A O 1
ATOM 841 N N . GLU A 1 106 ? 45.817 -1.266 15.272 1.00 48.64 106 GLU A N 1
ATOM 842 C CA . GLU A 1 106 ? 46.994 -1.188 14.392 1.00 50.26 106 GLU A CA 1
ATOM 843 C C . GLU A 1 106 ? 47.888 0.043 14.634 1.00 49.87 106 GLU A C 1
ATOM 844 O O . GLU A 1 106 ? 48.482 0.583 13.689 1.00 49.91 106 GLU A O 1
ATOM 850 N N . GLU A 1 107 ? 47.993 0.485 15.888 1.00 48.86 107 GLU A N 1
ATOM 851 C CA . GLU A 1 107 ? 48.857 1.623 16.226 1.00 48.25 107 GLU A CA 1
ATOM 852 C C . GLU A 1 107 ? 50.267 1.193 16.628 1.00 46.67 107 GLU A C 1
ATOM 853 O O . GLU A 1 107 ? 51.124 2.030 16.932 1.00 46.79 107 GLU A O 1
ATOM 859 N N . LEU A 1 108 ? 50.494 -0.117 16.622 1.00 44.59 108 LEU A N 1
ATOM 860 C CA . LEU A 1 108 ? 51.810 -0.692 16.855 1.00 42.92 108 LEU A CA 1
ATOM 861 C C . LEU A 1 108 ? 52.056 -1.731 15.782 1.00 43.06 108 LEU A C 1
ATOM 862 O O . LEU A 1 108 ? 51.398 -2.776 15.769 1.00 41.78 108 LEU A O 1
ATOM 867 N N . ASN A 1 109 ? 52.977 -1.453 14.867 1.00 43.59 109 ASN A N 1
ATOM 868 C CA . ASN A 1 109 ? 53.281 -2.435 13.830 1.00 44.89 109 ASN A CA 1
ATOM 869 C C . ASN A 1 109 ? 54.000 -3.656 14.421 1.00 45.09 109 ASN A C 1
ATOM 870 O O . ASN A 1 109 ? 54.334 -3.678 15.601 1.00 43.75 109 ASN A O 1
ATOM 875 N N . ASN A 1 110 ? 54.231 -4.661 13.587 1.00 46.51 110 ASN A N 1
ATOM 876 C CA . ASN A 1 110 ? 54.945 -5.864 13.985 1.00 47.93 110 ASN A CA 1
ATOM 877 C C . ASN A 1 110 ? 56.313 -5.610 14.658 1.00 46.88 110 ASN A C 1
ATOM 878 O O . ASN A 1 110 ? 56.557 -6.112 15.754 1.00 46.85 110 ASN A O 1
ATOM 883 N N . LYS A 1 111 ? 57.191 -4.838 14.023 1.00 45.39 111 LYS A N 1
ATOM 884 C CA . LYS A 1 111 ? 58.497 -4.564 14.620 1.00 44.93 111 LYS A CA 1
ATOM 885 C C . LYS A 1 111 ? 58.399 -3.794 15.945 1.00 42.42 111 LYS A C 1
ATOM 886 O O . LYS A 1 111 ? 59.129 -4.109 16.884 1.00 42.66 111 LYS A O 1
ATOM 892 N N . GLU A 1 112 ? 57.487 -2.822 16.033 1.00 39.29 112 GLU A N 1
ATOM 893 C CA . GLU A 1 112 ? 57.282 -2.089 17.290 1.00 36.66 112 GLU A CA 1
ATOM 894 C C . GLU A 1 112 ? 56.837 -3.018 18.405 1.00 34.01 112 GLU A C 1
ATOM 895 O O . GLU A 1 112 ? 57.280 -2.879 19.522 1.00 31.57 112 GLU A O 1
ATOM 901 N N . ILE A 1 113 ? 55.984 -3.991 18.085 1.00 32.38 113 ILE A N 1
ATOM 902 C CA . ILE A 1 113 ? 55.527 -4.984 19.058 1.00 32.36 113 ILE A CA 1
ATOM 903 C C . ILE A 1 113 ? 56.666 -5.877 19.556 1.00 33.01 113 ILE A C 1
ATOM 904 O O . ILE A 1 113 ? 56.757 -6.216 20.749 1.00 31.56 113 ILE A O 1
ATOM 909 N N . GLU A 1 114 ? 57.556 -6.226 18.640 1.00 33.65 114 GLU A N 1
ATOM 910 C CA . GLU A 1 114 ? 58.718 -7.032 18.982 1.00 35.53 114 GLU A CA 1
ATOM 911 C C . GLU A 1 114 ? 59.741 -6.245 19.759 1.00 34.10 114 GLU A C 1
ATOM 912 O O . GLU A 1 114 ? 60.262 -6.779 20.736 1.00 34.31 114 GLU A O 1
ATOM 918 N N . GLU A 1 115 ? 60.049 -5.010 19.315 1.00 33.04 115 GLU A N 1
ATOM 919 C CA . GLU A 1 115 ? 60.966 -4.142 20.040 1.00 31.67 115 GLU A CA 1
ATOM 920 C C . GLU A 1 115 ? 60.470 -3.959 21.476 1.00 29.77 115 GLU A C 1
ATOM 921 O O . GLU A 1 115 ? 61.246 -4.024 22.419 1.00 28.95 115 GLU A O 1
ATOM 927 N N . LEU A 1 116 ? 59.171 -3.752 21.636 1.00 28.23 116 LEU A N 1
ATOM 928 C CA . LEU A 1 116 ? 58.608 -3.533 22.970 1.00 29.01 116 LEU A CA 1
ATOM 929 C C . LEU A 1 116 ? 58.678 -4.817 23.785 1.00 27.68 116 LEU A C 1
ATOM 930 O O . LEU A 1 116 ? 59.014 -4.794 24.956 1.00 26.12 116 LEU A O 1
ATOM 935 N N . ARG A 1 117 ? 58.383 -5.937 23.135 1.00 27.96 117 ARG A N 1
ATOM 936 C CA . ARG A 1 117 ? 58.476 -7.214 23.804 1.00 28.67 117 ARG A CA 1
ATOM 937 C C . ARG A 1 117 ? 59.914 -7.416 24.305 1.00 28.00 117 ARG A C 1
ATOM 938 O O . ARG A 1 117 ? 60.108 -7.761 25.474 1.00 27.59 117 ARG A O 1
ATOM 946 N N . ASP A 1 118 ? 60.894 -7.185 23.427 1.00 26.75 118 ASP A N 1
ATOM 947 C CA . ASP A 1 118 ? 62.314 -7.267 23.786 1.00 27.54 118 ASP A CA 1
ATOM 948 C C . ASP A 1 118 ? 62.677 -6.381 24.972 1.00 26.25 118 ASP A C 1
ATOM 949 O O . ASP A 1 118 ? 63.348 -6.841 25.896 1.00 25.01 118 ASP A O 1
ATOM 954 N N . ILE A 1 119 ? 62.186 -5.142 24.965 1.00 24.96 119 ILE A N 1
ATOM 955 C CA . ILE A 1 119 ? 62.449 -4.227 26.077 1.00 25.00 119 ILE A CA 1
ATOM 956 C C . ILE A 1 119 ? 61.900 -4.822 27.387 1.00 25.00 119 ILE A C 1
ATOM 957 O O . ILE A 1 119 ? 62.570 -4.816 28.429 1.00 25.67 119 ILE A O 1
ATOM 962 N N . LEU A 1 120 ? 60.684 -5.342 27.333 1.00 25.13 120 LEU A N 1
ATOM 963 C CA . LEU A 1 120 ? 60.071 -5.870 28.546 1.00 26.67 120 LEU A CA 1
ATOM 964 C C . LEU A 1 120 ? 60.791 -7.101 29.047 1.00 26.97 120 LEU A C 1
ATOM 965 O O . LEU A 1 120 ? 60.950 -7.283 30.250 1.00 27.70 120 LEU A O 1
ATOM 970 N N . ASN A 1 121 ? 61.235 -7.933 28.119 1.00 26.98 121 ASN A N 1
ATOM 971 C CA . ASN A 1 121 ? 62.073 -9.061 28.472 1.00 28.01 121 ASN A CA 1
ATOM 972 C C . ASN A 1 121 ? 63.340 -8.582 29.186 1.00 27.28 121 ASN A C 1
ATOM 973 O O . ASN A 1 121 ? 63.691 -9.086 30.233 1.00 28.30 121 ASN A O 1
ATOM 978 N N . ASP A 1 122 ? 63.980 -7.553 28.649 1.00 27.75 122 ASP A N 1
ATOM 979 C CA . ASP A 1 122 ? 65.208 -7.005 29.235 1.00 26.66 122 ASP A CA 1
ATOM 980 C C . ASP A 1 122 ? 65.064 -6.523 30.683 1.00 26.47 122 ASP A C 1
ATOM 981 O O . ASP A 1 122 ? 66.001 -6.654 31.460 1.00 25.93 122 ASP A O 1
ATOM 986 N N . ILE A 1 123 ? 63.917 -5.947 31.050 1.00 25.08 123 ILE A N 1
ATOM 987 C CA . ILE A 1 123 ? 63.747 -5.489 32.419 1.00 27.31 123 ILE A CA 1
ATOM 988 C C . ILE A 1 123 ? 62.981 -6.490 33.313 1.00 30.50 123 ILE A C 1
ATOM 989 O O . ILE A 1 123 ? 62.757 -6.210 34.503 1.00 30.85 123 ILE A O 1
ATOM 994 N N . SER A 1 124 ? 62.587 -7.637 32.743 1.00 33.61 124 SER A N 1
ATOM 995 C CA . SER A 1 124 ? 61.948 -8.723 33.499 1.00 38.60 124 SER A CA 1
ATOM 996 C C . SER A 1 124 ? 62.955 -9.355 34.424 1.00 41.15 124 SER A C 1
ATOM 997 O O . SER A 1 124 ? 64.153 -9.314 34.171 1.00 42.29 124 SER A O 1
ATOM 1000 N N . LYS A 1 125 ? 62.466 -9.984 35.474 1.00 44.83 125 LYS A N 1
ATOM 1001 C CA . LYS A 1 125 ? 63.350 -10.778 36.311 1.00 48.97 125 LYS A CA 1
ATOM 1002 C C . LYS A 1 125 ? 63.305 -12.274 35.969 1.00 50.37 125 LYS A C 1
ATOM 1003 O O . LYS A 1 125 ? 64.112 -13.051 36.490 1.00 51.47 125 LYS A O 1
ATOM 1009 N N . LYS A 1 126 ? 62.401 -12.648 35.051 1.00 51.68 126 LYS A N 1
ATOM 1010 C CA . LYS A 1 126 ? 62.185 -14.035 34.619 1.00 52.38 126 LYS A CA 1
ATOM 1011 C C . LYS A 1 126 ? 61.389 -14.076 33.313 1.00 52.26 126 LYS A C 1
ATOM 1012 O O . LYS A 1 126 ? 60.842 -13.014 32.961 1.00 55.45 126 LYS A O 1
ATOM 1019 N N . GLN B 1 5 ? 40.015 20.330 16.114 1.00 46.99 5 GLN B N 1
ATOM 1020 C CA . GLN B 1 5 ? 40.254 18.939 16.622 1.00 46.88 5 GLN B CA 1
ATOM 1021 C C . GLN B 1 5 ? 39.435 18.681 17.889 1.00 44.17 5 GLN B C 1
ATOM 1022 O O . GLN B 1 5 ? 39.482 19.482 18.842 1.00 44.20 5 GLN B O 1
ATOM 1028 N N . VAL B 1 6 ? 38.660 17.593 17.893 1.00 40.66 6 VAL B N 1
ATOM 1029 C CA . VAL B 1 6 ? 37.823 17.259 19.052 1.00 37.41 6 VAL B CA 1
ATOM 1030 C C . VAL B 1 6 ? 38.754 16.728 20.139 1.00 35.91 6 VAL B C 1
ATOM 1031 O O . VAL B 1 6 ? 39.540 15.820 19.881 1.00 34.01 6 VAL B O 1
ATOM 1035 N N . GLU B 1 7 ? 38.647 17.307 21.339 1.00 34.60 7 GLU B N 1
ATOM 1036 C CA . GLU B 1 7 ? 39.453 16.909 22.484 1.00 34.31 7 GLU B CA 1
ATOM 1037 C C . GLU B 1 7 ? 38.627 16.966 23.760 1.00 31.85 7 GLU B C 1
ATOM 1038 O O . GLU B 1 7 ? 37.720 17.798 23.902 1.00 30.98 7 GLU B O 1
ATOM 1044 N N . ILE B 1 8 ? 38.928 16.044 24.668 1.00 28.86 8 ILE B N 1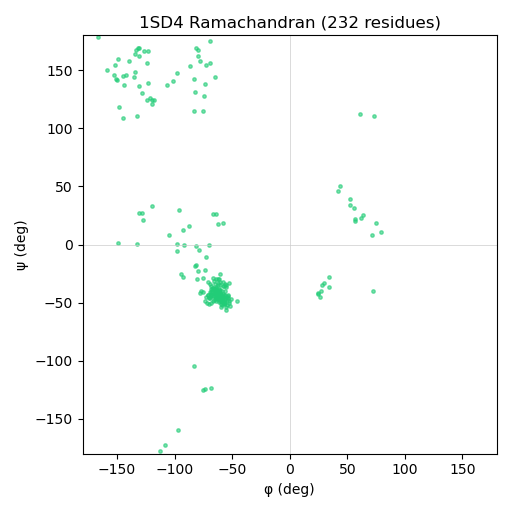
ATOM 1045 C CA . ILE B 1 8 ? 38.282 15.977 25.975 1.00 26.52 8 ILE B CA 1
ATOM 1046 C C . ILE B 1 8 ? 39.421 16.044 26.999 1.00 25.52 8 ILE B C 1
ATOM 1047 O O . ILE B 1 8 ? 40.335 15.223 26.971 1.00 23.90 8 ILE B O 1
ATOM 1052 N N . SER B 1 9 ? 39.338 17.002 27.902 1.00 23.79 9 SER B N 1
ATOM 1053 C CA . SER B 1 9 ? 40.292 17.120 28.968 1.00 22.76 9 SER B CA 1
ATOM 1054 C C . SER B 1 9 ? 39.979 16.026 29.990 1.00 23.99 9 SER B C 1
ATOM 1055 O O . SER B 1 9 ? 38.892 15.432 29.985 1.00 23.81 9 SER B O 1
ATOM 1066 N N . ALA B 1 11 ? 39.418 16.534 33.153 1.00 23.46 11 ALA B N 1
ATOM 1067 C CA . ALA B 1 11 ? 38.273 16.980 33.969 1.00 23.05 11 ALA B CA 1
ATOM 1068 C C . ALA B 1 11 ? 36.948 16.682 33.223 1.00 21.93 11 ALA B C 1
ATOM 1069 O O . ALA B 1 11 ? 35.971 16.240 33.808 1.00 21.43 11 ALA B O 1
ATOM 1071 N N . GLU B 1 12 ? 36.920 16.932 31.935 1.00 21.59 12 GLU B N 1
ATOM 1072 C CA . GLU B 1 12 ? 35.729 16.635 31.149 1.00 22.14 12 GLU B CA 1
ATOM 1073 C C . GLU B 1 12 ? 35.443 15.114 31.069 1.00 23.79 12 GLU B C 1
ATOM 1074 O O . GLU B 1 12 ? 34.281 14.693 30.965 1.00 22.57 12 GLU B O 1
ATOM 1080 N N . TRP B 1 13 ? 36.503 14.308 31.104 1.00 22.87 13 TRP B N 1
ATOM 1081 C CA . TRP B 1 13 ? 36.372 12.875 31.004 1.00 25.15 13 TRP B CA 1
ATOM 1082 C C . TRP B 1 13 ? 35.563 12.305 32.179 1.00 25.15 13 TRP B C 1
ATOM 1083 O O . TRP B 1 13 ? 34.829 11.352 31.986 1.00 24.89 13 TRP B O 1
ATOM 1094 N N . ASP B 1 14 ? 35.687 12.889 33.373 1.00 24.21 14 ASP B N 1
ATOM 1095 C CA . ASP B 1 14 ? 34.865 12.450 34.485 1.00 25.38 14 ASP B CA 1
ATOM 1096 C C . ASP B 1 14 ? 33.395 12.576 34.139 1.00 25.35 14 ASP B C 1
ATOM 1097 O O . ASP B 1 14 ? 32.600 11.709 34.494 1.00 25.49 14 ASP B O 1
ATOM 1102 N N . VAL B 1 15 ? 33.009 13.675 33.497 1.00 22.29 15 VAL B N 1
ATOM 1103 C CA . VAL B 1 15 ? 31.613 13.840 33.082 1.00 21.91 15 VAL B CA 1
ATOM 1104 C C . VAL B 1 15 ? 31.237 12.752 32.029 1.00 23.12 15 VAL B C 1
ATOM 1105 O O . VAL B 1 15 ? 30.208 12.098 32.128 1.00 23.32 15 VAL B O 1
ATOM 1117 N N . ASN B 1 17 ? 32.442 9.851 31.554 1.00 28.85 17 ASN B N 1
ATOM 1118 C CA . ASN B 1 17 ? 32.294 8.536 32.157 1.00 30.68 17 ASN B CA 1
ATOM 1119 C C . ASN B 1 17 ? 30.855 8.307 32.659 1.00 31.14 17 ASN B C 1
ATOM 1120 O O . ASN B 1 17 ? 30.299 7.205 32.524 1.00 32.64 17 ASN B O 1
ATOM 1125 N N . ILE B 1 18 ? 30.225 9.347 33.178 1.00 30.07 18 ILE B N 1
ATOM 1126 C CA . ILE B 1 18 ? 28.848 9.227 33.645 1.00 28.85 18 ILE B CA 1
ATOM 1127 C C . ILE B 1 18 ? 27.829 9.233 32.482 1.00 27.80 18 ILE B C 1
ATOM 1128 O O . ILE B 1 18 ? 26.854 8.467 32.491 1.00 25.81 18 ILE B O 1
ATOM 1133 N N . ILE B 1 19 ? 28.058 10.070 31.483 1.00 24.75 19 ILE B N 1
ATOM 1134 C CA . ILE B 1 19 ? 27.128 10.131 30.369 1.00 24.97 19 ILE B CA 1
ATOM 1135 C C . ILE B 1 19 ? 27.226 8.801 29.596 1.00 27.89 19 ILE B C 1
ATOM 1136 O O . ILE B 1 19 ? 26.199 8.231 29.154 1.00 27.14 19 ILE B O 1
ATOM 1141 N N . TRP B 1 20 ? 28.444 8.271 29.483 1.00 29.50 20 TRP B N 1
ATOM 1142 C CA . TRP B 1 20 ? 28.628 7.008 28.807 1.00 31.80 20 TRP B CA 1
ATOM 1143 C C . TRP B 1 20 ? 27.928 5.874 29.578 1.00 34.92 20 TRP B C 1
ATOM 1144 O O . TRP B 1 20 ? 27.299 5.006 28.954 1.00 34.43 20 TRP B O 1
ATOM 1155 N N . ASP B 1 21 ? 27.998 5.892 30.911 1.00 37.63 21 ASP B N 1
ATOM 1156 C CA . ASP B 1 21 ? 27.358 4.823 31.709 1.00 40.40 21 ASP B CA 1
ATOM 1157 C C . ASP B 1 21 ? 25.851 4.898 31.723 1.00 39.58 21 ASP B C 1
ATOM 1158 O O . ASP B 1 21 ? 25.206 3.902 31.476 1.00 40.67 21 ASP B O 1
ATOM 1163 N N . LYS B 1 22 ? 25.297 6.071 32.021 1.00 38.43 22 LYS B N 1
ATOM 1164 C CA . LYS B 1 22 ? 23.844 6.241 32.164 1.00 36.80 22 LYS B CA 1
ATOM 1165 C C . LYS B 1 22 ? 23.092 6.438 30.830 1.00 34.80 22 LYS B C 1
ATOM 1166 O O . LYS B 1 22 ? 21.887 6.211 30.763 1.00 33.13 22 LYS B O 1
ATOM 1172 N N . LYS B 1 23 ? 23.831 6.806 29.779 1.00 32.53 23 LYS B N 1
ATOM 1173 C CA . LYS B 1 23 ? 23.315 7.025 28.418 1.00 30.98 23 LYS B CA 1
ATOM 1174 C C . LYS B 1 23 ? 22.482 8.290 28.234 1.00 30.65 23 LYS B C 1
ATOM 1175 O O . LYS B 1 23 ? 22.578 8.959 27.196 1.00 29.47 23 LYS B O 1
ATOM 1181 N N . SER B 1 24 ? 21.642 8.614 29.211 1.00 29.45 24 SER B N 1
ATOM 1182 C CA . SER B 1 24 ? 20.855 9.832 29.124 1.00 30.22 24 SER B CA 1
ATOM 1183 C C . SER B 1 24 ? 20.690 10.278 30.543 1.00 29.53 24 SER B C 1
ATOM 1184 O O . SER B 1 24 ? 20.132 9.532 31.342 1.00 29.24 24 SER B O 1
ATOM 1187 N N . VAL B 1 25 ? 21.198 11.468 30.861 1.00 28.39 25 VAL B N 1
ATOM 1188 C CA . VAL B 1 25 ? 21.293 11.870 32.268 1.00 27.65 25 VAL B CA 1
ATOM 1189 C C . VAL B 1 25 ? 21.204 13.370 32.564 1.00 27.61 25 VAL B C 1
ATOM 1190 O O . VAL B 1 25 ? 21.719 14.218 31.816 1.00 25.07 25 VAL B O 1
ATOM 1194 N N . SER B 1 26 ? 20.541 13.699 33.666 1.00 26.35 26 SER B N 1
ATOM 1195 C CA . SER B 1 26 ? 20.428 15.104 34.016 1.00 27.44 26 SER B CA 1
ATOM 1196 C C . SER B 1 26 ? 21.734 15.673 34.521 1.00 24.80 26 SER B C 1
ATOM 1197 O O . SER B 1 26 ? 22.563 14.976 35.066 1.00 24.63 26 SER B O 1
ATOM 1200 N N . ALA B 1 27 ? 21.886 16.976 34.357 1.00 27.44 27 ALA B N 1
ATOM 1201 C CA . ALA B 1 27 ? 23.011 17.720 34.949 1.00 27.40 27 ALA B CA 1
ATOM 1202 C C . ALA B 1 27 ? 23.088 17.468 36.443 1.00 28.24 27 ALA B C 1
ATOM 1203 O O . ALA B 1 27 ? 24.161 17.222 37.023 1.00 26.41 27 ALA B O 1
ATOM 1205 N N . ASN B 1 28 ? 21.921 17.509 37.086 1.00 30.22 28 ASN B N 1
ATOM 1206 C CA . ASN B 1 28 ? 21.886 17.360 38.531 1.00 32.02 28 ASN B CA 1
ATOM 1207 C C . ASN B 1 28 ? 22.430 16.001 38.897 1.00 30.28 28 ASN B C 1
ATOM 1208 O O . ASN B 1 28 ? 23.167 15.870 39.810 1.00 30.47 28 ASN B O 1
ATOM 1213 N N . GLU B 1 29 ? 22.077 14.980 38.132 1.00 30.24 29 GLU B N 1
ATOM 1214 C CA . GLU B 1 29 ? 22.587 13.635 38.383 1.00 28.77 29 GLU B CA 1
ATOM 1215 C C . GLU B 1 29 ? 24.080 13.485 38.040 1.00 26.90 29 GLU B C 1
ATOM 1216 O O . GLU B 1 29 ? 24.798 12.709 38.690 1.00 26.00 29 GLU B O 1
ATOM 1222 N N . ILE B 1 30 ? 24.562 14.215 37.020 1.00 24.62 30 ILE B N 1
ATOM 1223 C CA . ILE B 1 30 ? 25.988 14.214 36.747 1.00 21.67 30 ILE B CA 1
ATOM 1224 C C . ILE B 1 30 ? 26.742 14.793 37.966 1.00 22.39 30 ILE B C 1
ATOM 1225 O O . ILE B 1 30 ? 27.782 14.242 38.404 1.00 21.67 30 ILE B O 1
ATOM 1230 N N . VAL B 1 31 ? 26.222 15.905 38.473 1.00 22.85 31 VAL B N 1
ATOM 1231 C CA . VAL B 1 31 ? 26.804 16.583 39.631 1.00 24.91 31 VAL B CA 1
ATOM 1232 C C . VAL B 1 31 ? 26.876 15.615 40.811 1.00 26.11 31 VAL B C 1
ATOM 1233 O O . VAL B 1 31 ? 27.938 15.407 41.379 1.00 26.71 31 VAL B O 1
ATOM 1237 N N . VAL B 1 32 ? 25.751 14.971 41.096 1.00 28.49 32 VAL B N 1
ATOM 1238 C CA . VAL B 1 32 ? 25.657 14.008 42.199 1.00 30.85 32 VAL B CA 1
ATOM 1239 C C . VAL B 1 32 ? 26.728 12.939 42.087 1.00 30.90 32 VAL B C 1
ATOM 1240 O O . VAL B 1 32 ? 27.434 12.663 43.062 1.00 30.78 32 VAL B O 1
ATOM 1244 N N . GLU B 1 33 ? 26.905 12.376 40.887 1.00 31.19 33 GLU B N 1
ATOM 1245 C CA . GLU B 1 33 ? 27.879 11.302 40.722 1.00 30.66 33 GLU B CA 1
ATOM 1246 C C . GLU B 1 33 ? 29.337 11.735 40.872 1.00 30.19 33 GLU B C 1
ATOM 1247 O O . GLU B 1 33 ? 30.123 11.026 41.489 1.00 30.66 33 GLU B O 1
ATOM 1253 N N . ILE B 1 34 ? 29.726 12.866 40.271 1.00 28.41 34 ILE B N 1
ATOM 1254 C CA . ILE B 1 34 ? 31.111 13.344 40.366 1.00 27.51 34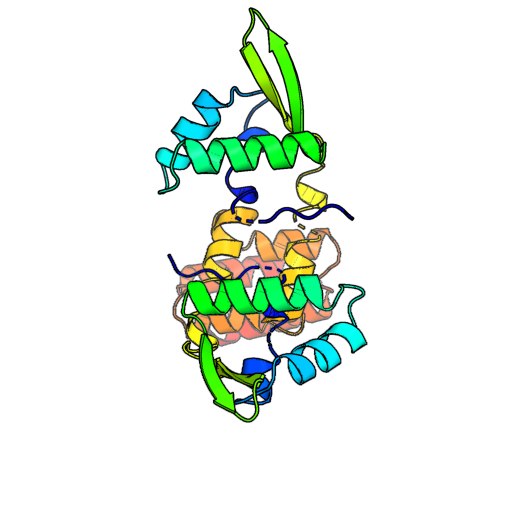 ILE B CA 1
ATOM 1255 C C . ILE B 1 34 ? 31.507 13.769 41.808 1.00 27.77 34 ILE B C 1
ATOM 1256 O O . ILE B 1 34 ? 32.643 13.586 42.251 1.00 26.50 34 ILE B O 1
ATOM 1261 N N . GLN B 1 35 ? 30.574 14.374 42.503 1.00 26.84 35 GLN B N 1
ATOM 1262 C CA . GLN B 1 35 ? 30.881 14.890 43.837 1.00 28.03 35 GLN B CA 1
ATOM 1263 C C . GLN B 1 35 ? 31.032 13.776 44.878 1.00 30.25 35 GLN B C 1
ATOM 1264 O O . GLN B 1 35 ? 31.474 14.015 46.021 1.00 30.23 35 GLN B O 1
ATOM 1270 N N . LYS B 1 36 ? 30.660 12.556 44.491 1.00 32.72 36 LYS B N 1
ATOM 1271 C CA . LYS B 1 36 ? 30.931 11.403 45.358 1.00 34.42 36 LYS B CA 1
ATOM 1272 C C . LYS B 1 36 ? 32.434 11.222 45.504 1.00 34.27 36 LYS B C 1
ATOM 1273 O O . LYS B 1 36 ? 32.875 10.789 46.535 1.00 35.25 36 LYS B O 1
ATOM 1279 N N . TYR B 1 37 ? 33.238 11.600 44.513 1.00 34.40 37 TYR B N 1
ATO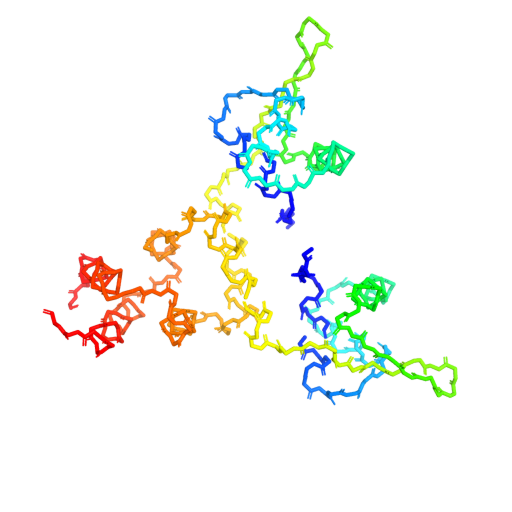M 1280 C CA . TYR B 1 37 ? 34.675 11.287 44.595 1.00 35.12 37 TYR B CA 1
ATOM 1281 C C . TYR B 1 37 ? 35.604 12.444 44.267 1.00 34.44 37 TYR B C 1
ATOM 1282 O O . TYR B 1 37 ? 36.836 12.311 44.325 1.00 33.60 37 TYR B O 1
ATOM 1291 N N . LYS B 1 38 ? 35.028 13.600 43.952 1.00 33.62 38 LYS B N 1
ATOM 1292 C CA . LYS B 1 38 ? 35.823 14.793 43.698 1.00 32.84 38 LYS B CA 1
ATOM 1293 C C . LYS B 1 38 ? 35.224 15.995 44.429 1.00 30.60 38 LYS B C 1
ATOM 1294 O O . LYS B 1 38 ? 34.018 16.058 44.585 1.00 28.89 38 LYS B O 1
ATOM 1300 N N . GLU B 1 39 ? 36.073 16.929 44.848 1.00 29.03 39 GLU B N 1
ATOM 1301 C CA . GLU B 1 39 ? 35.682 18.064 45.676 1.00 29.81 39 GLU B CA 1
ATOM 1302 C C . GLU B 1 39 ? 35.412 19.342 44.852 1.00 29.52 39 GLU B C 1
ATOM 1303 O O . GLU B 1 39 ? 35.593 20.454 45.369 1.00 31.32 39 GLU B O 1
ATOM 1309 N N . VAL B 1 40 ? 34.960 19.178 43.604 1.00 27.69 40 VAL B N 1
ATOM 1310 C CA . VAL B 1 40 ? 34.633 20.298 42.733 1.00 26.81 40 VAL B CA 1
ATOM 1311 C C . VAL B 1 40 ? 33.182 20.734 42.990 1.00 25.19 40 VAL B C 1
ATOM 1312 O O . VAL B 1 40 ? 32.321 19.922 43.374 1.00 24.32 40 VAL B O 1
ATOM 1316 N N . SER B 1 41 ? 32.911 21.992 42.720 1.00 23.01 41 SER B N 1
ATOM 1317 C CA . SER B 1 41 ? 31.583 22.549 42.932 1.00 22.54 41 SER B CA 1
ATOM 1318 C C . SER B 1 41 ? 30.664 22.171 41.783 1.00 23.49 41 SER B C 1
ATOM 1319 O O . SER B 1 41 ? 31.118 21.760 40.665 1.00 22.89 41 SER B O 1
ATOM 1322 N N . ASP B 1 42 ? 29.369 22.308 42.037 1.00 22.71 42 ASP B N 1
ATOM 1323 C CA . ASP B 1 42 ? 28.368 22.083 40.987 1.00 22.53 42 ASP B CA 1
ATOM 1324 C C . ASP B 1 42 ? 28.563 23.096 39.861 1.00 22.53 42 ASP B C 1
ATOM 1325 O O . ASP B 1 42 ? 28.282 22.785 38.711 1.00 23.28 42 ASP B O 1
ATOM 1330 N N . LYS B 1 43 ? 29.066 24.293 40.182 1.00 22.45 43 LYS B N 1
ATOM 1331 C CA . LYS B 1 43 ? 29.292 25.323 39.145 1.00 22.84 43 LYS B CA 1
ATOM 1332 C C . LYS B 1 43 ? 30.377 24.870 38.173 1.00 22.90 43 LYS B C 1
ATOM 1333 O O . LYS B 1 43 ? 30.221 24.984 36.925 1.00 24.03 43 LYS B O 1
ATOM 1339 N N . THR B 1 44 ? 31.468 24.324 38.728 1.00 21.04 44 THR B N 1
ATOM 1340 C CA . THR B 1 44 ? 32.587 23.807 37.918 1.00 21.84 44 THR B CA 1
ATOM 1341 C C . THR B 1 44 ? 32.101 22.664 37.011 1.00 21.43 44 THR B C 1
ATOM 1342 O O . THR B 1 44 ? 32.440 22.603 35.820 1.00 21.79 44 THR B O 1
ATOM 1346 N N . ILE B 1 45 ? 31.284 21.777 37.556 1.00 19.27 45 ILE B N 1
ATOM 1347 C CA . ILE B 1 45 ? 30.770 20.684 36.757 1.00 19.13 45 ILE B CA 1
ATOM 1348 C C . ILE B 1 45 ? 29.838 21.211 35.663 1.00 20.49 45 ILE B C 1
ATOM 1349 O O . ILE B 1 45 ? 29.955 20.796 34.512 1.00 23.21 45 ILE B O 1
ATOM 1354 N N . ARG B 1 46 ? 28.937 22.147 35.972 1.00 19.81 46 ARG B N 1
ATOM 1355 C CA . ARG B 1 46 ? 28.111 22.716 34.885 1.00 21.12 46 ARG B CA 1
ATOM 1356 C C . ARG B 1 46 ? 28.986 23.314 33.775 1.00 21.80 46 ARG B C 1
ATOM 1357 O O . ARG B 1 46 ? 28.658 23.174 32.606 1.00 24.50 46 ARG B O 1
ATOM 1365 N N . THR B 1 47 ? 30.074 23.980 34.136 1.00 22.34 47 THR B N 1
ATOM 1366 C CA . THR B 1 47 ? 31.001 24.529 33.132 1.00 24.38 47 THR B CA 1
ATOM 1367 C C . THR B 1 47 ? 31.552 23.429 32.224 1.00 22.77 47 THR B C 1
ATOM 1368 O O . THR B 1 47 ? 31.635 23.614 31.008 1.00 24.70 47 THR B O 1
ATOM 1372 N N . LEU B 1 48 ? 31.949 22.308 32.803 1.00 20.96 48 LEU B N 1
ATOM 1373 C CA . LEU B 1 48 ? 32.457 21.190 32.009 1.00 19.74 48 LEU B CA 1
ATOM 1374 C C . LEU B 1 48 ? 31.371 20.677 31.066 1.00 19.70 48 LEU B C 1
ATOM 1375 O O . LEU B 1 48 ? 31.631 20.390 29.883 1.00 18.12 48 LEU B O 1
ATOM 1380 N N . ILE B 1 49 ? 30.150 20.544 31.603 1.00 19.24 49 ILE B N 1
ATOM 1381 C CA . ILE B 1 49 ? 29.032 20.065 30.797 1.00 20.48 49 ILE B CA 1
ATOM 1382 C C . ILE B 1 49 ? 28.759 21.073 29.650 1.00 21.20 49 ILE B C 1
ATOM 1383 O O . ILE B 1 49 ? 28.591 20.676 28.510 1.00 21.47 49 ILE B O 1
ATOM 1388 N N . THR B 1 50 ? 28.744 22.367 29.950 1.00 21.97 50 THR B N 1
ATOM 1389 C CA . THR B 1 50 ? 28.543 23.383 28.887 1.00 23.59 50 THR B CA 1
ATOM 1390 C C . THR B 1 50 ? 29.655 23.324 27.816 1.00 23.57 50 THR B C 1
ATOM 1391 O O . THR B 1 50 ? 29.364 23.440 26.616 1.00 23.97 50 THR B O 1
ATOM 1395 N N . ARG B 1 51 ? 30.907 23.174 28.249 1.00 23.37 51 ARG B N 1
ATOM 1396 C CA . ARG B 1 51 ? 32.026 23.064 27.316 1.00 24.36 51 ARG B CA 1
ATOM 1397 C C . ARG B 1 51 ? 31.875 21.837 26.380 1.00 22.80 51 ARG B C 1
ATOM 1398 O O . ARG B 1 51 ? 32.018 21.949 25.168 1.00 21.81 51 ARG B O 1
ATOM 1406 N N . LEU B 1 52 ? 31.583 20.675 26.957 1.00 21.22 52 LEU B N 1
ATOM 1407 C CA . LEU B 1 52 ? 31.350 19.442 26.183 1.00 20.81 52 LEU B CA 1
ATOM 1408 C C . LEU B 1 52 ? 30.193 19.630 25.217 1.00 21.90 52 LEU B C 1
ATOM 1409 O O . LEU B 1 52 ? 30.247 19.196 24.057 1.00 22.55 52 LEU B O 1
ATOM 1414 N N . TYR B 1 53 ? 29.162 20.314 25.687 1.00 21.76 53 TYR B N 1
ATOM 1415 C CA . TYR B 1 53 ? 27.987 20.572 24.867 1.00 23.66 53 TYR B CA 1
ATOM 1416 C C . TYR B 1 53 ? 28.346 21.463 23.655 1.00 23.81 53 TYR B C 1
ATOM 1417 O O . TYR B 1 53 ? 27.971 21.155 22.536 1.00 24.57 53 TYR B O 1
ATOM 1426 N N . LYS B 1 54 ? 29.064 22.556 23.903 1.00 26.18 54 LYS B N 1
ATOM 1427 C CA . LYS B 1 54 ? 29.534 23.462 22.866 1.00 30.08 54 LYS B CA 1
ATOM 1428 C C . LYS B 1 54 ? 30.366 22.733 21.832 1.00 30.87 54 LYS B C 1
ATOM 1429 O O . LYS B 1 54 ? 30.180 22.930 20.608 1.00 32.86 54 LYS B O 1
ATOM 1435 N N . LYS B 1 55 ? 31.305 21.915 22.312 1.00 30.98 55 LYS B N 1
ATOM 1436 C CA . LYS B 1 55 ? 32.195 21.149 21.426 1.00 31.96 55 LYS B CA 1
ATOM 1437 C C . LYS B 1 55 ? 31.421 20.068 20.728 1.00 32.35 55 LYS B C 1
ATOM 1438 O O . LYS B 1 55 ? 31.986 19.319 19.924 1.00 34.89 55 LYS B O 1
ATOM 1444 N N . GLU B 1 56 ? 30.124 19.990 21.025 1.00 32.11 56 GLU B N 1
ATOM 1445 C CA . GLU B 1 56 ? 29.229 18.980 20.459 1.00 31.38 56 GLU B CA 1
ATOM 1446 C C . GLU B 1 56 ? 29.663 17.497 20.677 1.00 30.71 56 GLU B C 1
ATOM 1447 O O . GLU B 1 56 ? 29.372 16.605 19.866 1.00 32.67 56 GLU B O 1
ATOM 1453 N N . ILE B 1 57 ? 30.323 17.227 21.784 1.00 27.10 57 ILE B N 1
ATOM 1454 C CA . ILE B 1 57 ? 30.648 15.866 22.197 1.00 25.77 57 ILE B CA 1
ATOM 1455 C C . ILE B 1 57 ? 29.419 15.226 22.838 1.00 24.90 57 ILE B C 1
ATOM 1456 O O . ILE B 1 57 ? 29.276 13.999 22.905 1.00 23.19 57 ILE B O 1
ATOM 1461 N N . ILE B 1 58 ? 28.525 16.091 23.321 1.00 24.29 58 ILE B N 1
ATOM 1462 C CA . ILE B 1 58 ? 27.268 15.639 23.880 1.00 24.00 58 ILE B CA 1
ATOM 1463 C C . ILE B 1 58 ? 26.120 16.446 23.287 1.00 24.52 58 ILE B C 1
ATOM 1464 O O . ILE B 1 58 ? 26.320 17.573 22.804 1.00 24.81 58 ILE B O 1
ATOM 1469 N N . LYS B 1 59 ? 24.909 15.913 23.427 1.00 26.91 59 LYS B N 1
ATOM 1470 C CA . LYS B 1 59 ? 23.681 16.572 22.977 1.00 29.59 59 LYS B CA 1
ATOM 1471 C C . LYS B 1 59 ? 22.632 16.557 24.123 1.00 30.36 59 LYS B C 1
ATOM 1472 O O . LYS B 1 59 ? 22.826 15.863 25.131 1.00 30.38 59 LYS B O 1
ATOM 1478 N N . ARG B 1 60 ? 21.532 17.304 23.968 1.00 30.34 60 ARG B N 1
ATOM 1479 C CA . ARG B 1 60 ? 20.564 17.443 25.052 1.00 31.10 60 ARG B CA 1
ATOM 1480 C C . ARG B 1 60 ? 19.129 17.634 24.589 1.00 32.62 60 ARG B C 1
ATOM 1481 O O . ARG B 1 60 ? 18.865 17.987 23.439 1.00 32.20 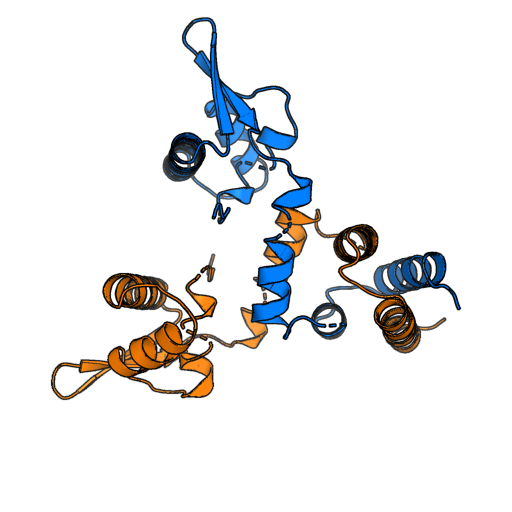60 ARG B O 1
ATOM 1489 N N . TYR B 1 61 ? 18.208 17.344 25.500 1.00 33.70 61 TYR B N 1
ATOM 1490 C CA . TYR B 1 61 ? 16.834 17.752 25.347 1.00 35.48 61 TYR B CA 1
ATOM 1491 C C . TYR B 1 61 ? 16.430 18.350 26.689 1.00 37.58 61 TYR B C 1
ATOM 1492 O O . TYR B 1 61 ? 17.181 18.222 27.693 1.00 37.68 61 TYR B O 1
ATOM 1501 N N . LYS B 1 62 ? 15.285 19.030 26.725 1.00 38.69 62 LYS B N 1
ATOM 1502 C CA . LYS B 1 62 ? 14.892 19.703 27.953 1.00 40.74 62 LYS B CA 1
ATOM 1503 C C . LYS B 1 62 ? 13.547 19.219 28.397 1.00 41.75 62 LYS B C 1
ATOM 1504 O O . LYS B 1 62 ? 12.666 19.040 27.579 1.00 40.79 62 LYS B O 1
ATOM 1510 N N . SER B 1 63 ? 13.405 19.014 29.702 1.00 44.30 63 SER B N 1
ATOM 1511 C CA . SER B 1 63 ? 12.136 18.635 30.310 1.00 46.85 63 SER B CA 1
ATOM 1512 C C . SER B 1 63 ? 12.020 19.298 31.666 1.00 48.27 63 SER B C 1
ATOM 1513 O O . SER B 1 63 ? 12.990 19.340 32.433 1.00 48.36 63 SER B O 1
ATOM 1516 N N . GLU B 1 64 ? 10.833 19.816 31.963 1.00 49.50 64 GLU B N 1
ATOM 1517 C CA . GLU B 1 64 ? 10.588 20.435 33.262 1.00 51.27 64 GLU B CA 1
ATOM 1518 C C . GLU B 1 64 ? 11.762 21.336 33.697 1.00 51.11 64 GLU B C 1
ATOM 1519 O O . GLU B 1 64 ? 12.274 21.222 34.814 1.00 51.88 64 GLU B O 1
ATOM 1525 N N . ASN B 1 65 ? 12.175 22.222 32.791 1.00 50.94 65 ASN B N 1
ATOM 1526 C CA . ASN B 1 65 ? 13.277 23.173 33.010 1.00 50.77 65 ASN B CA 1
ATOM 1527 C C . ASN B 1 65 ? 14.653 22.603 33.391 1.00 49.06 65 ASN B C 1
ATOM 1528 O O . ASN B 1 65 ? 15.507 23.290 33.958 1.00 48.96 65 ASN B O 1
ATOM 1533 N N . ILE B 1 66 ? 14.870 21.338 33.065 1.00 46.65 66 ILE B N 1
ATOM 1534 C CA . ILE B 1 66 ? 16.184 20.761 33.252 1.00 44.00 66 ILE B CA 1
ATOM 1535 C C . ILE B 1 66 ? 16.613 20.042 31.976 1.00 40.57 66 ILE B C 1
ATOM 1536 O O . ILE B 1 66 ? 15.805 19.353 31.328 1.00 38.45 66 ILE B O 1
ATOM 1541 N N . TYR B 1 67 ? 17.871 20.251 31.593 1.00 36.67 67 TYR B N 1
ATOM 1542 C CA . TYR B 1 67 ? 18.417 19.557 30.415 1.00 34.82 67 TYR B CA 1
ATOM 1543 C C . TYR B 1 67 ? 18.910 18.132 30.737 1.00 33.27 67 TYR B C 1
ATOM 1544 O O . TYR B 1 67 ? 19.471 17.905 31.812 1.00 32.37 67 TYR B O 1
ATOM 1553 N N . PHE B 1 68 ? 18.704 17.197 29.807 1.00 31.48 68 PHE B N 1
ATOM 1554 C CA . PHE B 1 68 ? 19.109 15.799 29.969 1.00 31.03 68 PHE B CA 1
ATOM 1555 C C . PHE B 1 68 ? 20.087 15.453 28.861 1.00 30.15 68 PHE B C 1
ATOM 1556 O O . PHE B 1 68 ? 19.725 15.542 27.671 1.00 29.05 68 PHE B O 1
ATOM 1564 N N . TYR B 1 69 ? 21.298 15.048 29.251 1.00 28.80 69 TYR B N 1
ATOM 1565 C CA . TYR B 1 69 ? 22.450 14.894 28.326 1.00 27.89 69 TYR B CA 1
ATOM 1566 C C . TYR B 1 69 ? 22.757 13.469 27.895 1.00 27.96 69 TYR B C 1
ATOM 1567 O O . TYR B 1 69 ? 22.682 12.561 28.687 1.00 27.58 69 TYR B O 1
ATOM 1576 N N . SER B 1 70 ? 23.107 13.319 26.617 1.00 27.83 70 SER B N 1
ATOM 1577 C CA . SER B 1 70 ? 23.568 12.055 26.073 1.00 26.60 70 SER B CA 1
ATOM 1578 C C . SER B 1 70 ? 24.810 12.282 25.201 1.00 26.03 70 SER B C 1
ATOM 1579 O O . SER B 1 70 ? 25.080 13.400 24.748 1.00 26.19 70 SER B O 1
ATOM 1582 N N . SER B 1 71 ? 25.500 11.202 24.922 1.00 24.95 71 SER B N 1
ATOM 1583 C CA . SER B 1 71 ? 26.734 11.205 24.154 1.00 28.04 71 SER B CA 1
ATOM 1584 C C . SER B 1 71 ? 26.472 11.440 22.659 1.00 28.25 71 SER B C 1
ATOM 1585 O O . SER B 1 71 ? 25.534 10.916 22.084 1.00 28.40 71 SER B O 1
ATOM 1588 N N . ASN B 1 72 ? 27.315 12.263 22.061 1.00 29.21 72 ASN B N 1
ATOM 1589 C CA . ASN B 1 72 ? 27.333 12.471 20.634 1.00 28.92 72 ASN B CA 1
ATOM 1590 C C . ASN B 1 72 ? 28.714 12.060 20.094 1.00 29.92 72 ASN B C 1
ATOM 1591 O O . ASN B 1 72 ? 29.231 12.643 19.137 1.00 30.31 72 ASN B O 1
ATOM 1596 N N . ILE B 1 73 ? 29.320 11.055 20.727 1.00 29.46 73 ILE B N 1
ATOM 1597 C CA . ILE B 1 73 ? 30.653 10.621 20.356 1.00 30.13 73 ILE B CA 1
ATOM 1598 C C . ILE B 1 73 ? 30.876 9.139 20.700 1.00 29.86 73 ILE B C 1
ATOM 1599 O O . ILE B 1 73 ? 30.338 8.662 21.705 1.00 29.93 73 ILE B O 1
ATOM 1604 N N . LYS B 1 74 ? 31.657 8.417 19.892 1.00 29.04 74 LYS B N 1
ATOM 1605 C CA . LYS B 1 74 ? 31.980 7.027 20.209 1.00 29.98 74 LYS B CA 1
ATOM 1606 C C . LYS B 1 74 ? 33.134 6.966 21.187 1.00 29.35 74 LYS B C 1
ATOM 1607 O O . LYS B 1 74 ? 34.241 7.371 20.854 1.00 27.38 74 LYS B O 1
ATOM 1613 N N . GLU B 1 75 ? 32.868 6.466 22.396 1.00 29.51 75 GLU B N 1
ATOM 1614 C CA . GLU B 1 75 ? 33.889 6.360 23.454 1.00 29.95 75 GLU B CA 1
ATOM 1615 C C . GLU B 1 75 ? 35.217 5.785 22.955 1.00 29.57 75 GLU B C 1
ATOM 1616 O O . GLU B 1 75 ? 36.279 6.351 23.186 1.00 27.99 75 GLU B O 1
ATOM 1622 N N . ASP B 1 76 ? 35.145 4.677 22.242 1.00 29.96 76 ASP B N 1
ATOM 1623 C CA . ASP B 1 76 ? 36.357 3.987 21.843 1.00 32.39 76 ASP B CA 1
ATOM 1624 C C . ASP B 1 76 ? 37.226 4.778 20.902 1.00 30.86 76 ASP B C 1
ATOM 1625 O O . ASP B 1 76 ? 38.455 4.660 20.963 1.00 30.75 76 ASP B O 1
ATOM 1630 N N . ASP B 1 77 ? 36.599 5.563 20.037 1.00 29.50 77 ASP B N 1
ATOM 1631 C CA . ASP B 1 77 ? 37.324 6.346 19.039 1.00 30.14 77 ASP B CA 1
ATOM 1632 C C . ASP B 1 77 ? 38.009 7.508 19.707 1.00 27.69 77 ASP B C 1
ATOM 1633 O O . ASP B 1 77 ? 39.172 7.788 19.434 1.00 27.63 77 ASP B O 1
ATOM 1638 N N . ILE B 1 78 ? 37.264 8.235 20.530 1.00 25.99 78 ILE B N 1
ATOM 1639 C CA . ILE B 1 78 ? 37.841 9.379 21.184 1.00 24.45 78 ILE B CA 1
ATOM 1640 C C . ILE B 1 78 ? 38.882 8.965 22.227 1.00 24.91 78 ILE B C 1
ATOM 1641 O O . ILE B 1 78 ? 39.894 9.688 22.468 1.00 26.06 78 ILE B O 1
ATOM 1646 N N . LYS B 1 79 ? 38.644 7.831 22.873 1.00 24.36 79 LYS B N 1
ATOM 1647 C CA . LYS B 1 79 ? 39.638 7.287 23.798 1.00 25.26 79 LYS B CA 1
ATOM 1648 C C . LYS B 1 79 ? 40.963 7.047 23.090 1.00 24.70 79 LYS B C 1
ATOM 1649 O O . LYS B 1 79 ? 42.011 7.431 23.566 1.00 24.98 79 LYS B O 1
ATOM 1663 N N . LYS B 1 81 ? 41.994 8.350 20.202 1.00 26.16 81 LYS B N 1
ATOM 1664 C CA . LYS B 1 81 ? 42.569 9.614 19.762 1.00 27.45 81 LYS B CA 1
ATOM 1665 C C . LYS B 1 81 ? 43.289 10.346 20.918 1.00 25.98 81 LYS B C 1
ATOM 1666 O O . LYS B 1 81 ? 44.376 10.876 20.751 1.00 25.06 81 LYS B O 1
ATOM 1672 N N . THR B 1 82 ? 42.665 10.346 22.085 1.00 25.77 82 THR B N 1
ATOM 1673 C CA . THR B 1 82 ? 43.187 10.987 23.273 1.00 26.37 82 THR B CA 1
ATOM 1674 C C . THR B 1 82 ? 44.469 10.294 23.719 1.00 26.03 82 THR B C 1
ATOM 1675 O O . THR B 1 82 ? 45.413 10.941 24.110 1.00 26.80 82 THR B O 1
ATOM 1679 N N . ALA B 1 83 ? 44.483 8.975 23.649 1.00 26.56 83 ALA B N 1
ATOM 1680 C CA . ALA B 1 83 ? 45.667 8.198 24.002 1.00 27.20 83 ALA B CA 1
ATOM 1681 C C . ALA B 1 83 ? 46.859 8.482 23.085 1.00 27.43 83 ALA B C 1
ATOM 1682 O O . ALA B 1 83 ? 47.984 8.600 23.572 1.00 27.58 83 ALA B O 1
ATOM 1684 N N . LYS B 1 84 ? 46.621 8.597 21.775 1.00 27.81 84 LYS B N 1
ATOM 1685 C CA . LYS B 1 84 ? 47.692 8.883 20.806 1.00 29.67 84 LYS B CA 1
ATOM 1686 C C . LYS B 1 84 ? 48.288 10.268 21.074 1.00 29.11 84 LYS B C 1
ATOM 1687 O O . LYS B 1 84 ? 49.521 10.437 21.079 1.00 27.51 84 LYS B O 1
ATOM 1693 N N . THR B 1 85 ? 47.411 11.237 21.323 1.00 28.65 85 THR B N 1
ATOM 1694 C CA . THR B 1 85 ? 47.825 12.592 21.684 1.00 30.38 85 THR B CA 1
ATOM 1695 C C . THR B 1 85 ? 48.721 12.576 22.906 1.00 29.60 85 THR B C 1
ATOM 1696 O O . THR B 1 85 ? 49.802 13.162 22.920 1.00 29.53 85 THR B O 1
ATOM 1700 N N . PHE B 1 86 ? 48.251 11.895 23.937 1.00 28.86 86 PHE B N 1
ATOM 1701 C CA . PHE B 1 86 ? 48.964 11.751 25.174 1.00 28.61 86 PHE B CA 1
ATOM 1702 C C . PHE B 1 86 ? 50.353 11.126 24.920 1.00 28.06 86 PHE B C 1
ATOM 1703 O O . PHE B 1 86 ? 51.370 11.650 25.386 1.00 27.45 86 PHE B O 1
ATOM 1711 N N . LEU B 1 87 ? 50.402 10.021 24.174 1.00 25.42 87 LEU B N 1
ATOM 1712 C CA . LEU B 1 87 ? 51.686 9.360 23.860 1.00 24.77 87 LEU B CA 1
ATOM 1713 C C . LEU B 1 87 ? 52.605 10.322 23.067 1.00 25.72 87 LEU B C 1
ATOM 1714 O O . LEU B 1 87 ? 53.810 10.432 23.315 1.00 25.13 87 LEU B O 1
ATOM 1719 N N . ASN B 1 88 ? 52.019 11.026 22.117 1.00 25.83 88 ASN B N 1
ATOM 1720 C CA . ASN B 1 88 ? 52.777 12.005 21.341 1.00 27.09 88 ASN B CA 1
ATOM 1721 C C . ASN B 1 88 ? 53.372 13.098 22.226 1.00 26.69 88 ASN B C 1
ATOM 1722 O O . ASN B 1 88 ? 54.572 13.339 22.181 1.00 26.51 88 ASN B O 1
ATOM 1727 N N . LYS B 1 89 ? 52.539 13.718 23.062 1.00 25.66 89 LYS B N 1
ATOM 1728 C CA . LYS B 1 89 ? 52.996 14.868 23.844 1.00 25.43 89 LYS B CA 1
ATOM 1729 C C . LYS B 1 89 ? 53.975 14.559 24.959 1.00 25.38 89 LYS B C 1
ATOM 1730 O O . LYS B 1 89 ? 54.969 15.262 25.151 1.00 26.41 89 LYS B O 1
ATOM 1736 N N . LEU B 1 90 ? 53.708 13.508 25.711 1.00 25.48 90 LEU B N 1
ATOM 1737 C CA . LEU B 1 90 ? 54.540 13.194 26.870 1.00 24.59 90 LEU B CA 1
ATOM 1738 C C . LEU B 1 90 ? 55.659 12.243 26.546 1.00 25.44 90 LEU B C 1
ATOM 1739 O O . LEU B 1 90 ? 56.652 12.252 27.257 1.00 27.34 90 LEU B O 1
ATOM 1744 N N . TYR B 1 91 ? 55.497 11.372 25.531 1.00 24.44 91 TYR B N 1
ATOM 1745 C CA . TYR B 1 91 ? 56.478 10.304 25.300 1.00 23.95 91 TYR B CA 1
ATOM 1746 C C . TYR B 1 91 ? 57.013 10.231 23.884 1.00 24.62 91 TYR B C 1
ATOM 1747 O O . TYR B 1 91 ? 57.478 9.184 23.471 1.00 24.45 91 TYR B O 1
ATOM 1756 N N . GLY B 1 92 ? 56.912 11.322 23.139 1.00 26.99 92 GLY B N 1
ATOM 1757 C CA . GLY B 1 92 ? 57.472 11.388 21.791 1.00 28.44 92 GLY B CA 1
ATOM 1758 C C . GLY B 1 92 ? 56.870 10.383 20.823 1.00 29.12 92 GLY B C 1
ATOM 1759 O O . GLY B 1 92 ? 57.497 10.039 19.833 1.00 29.67 92 GLY B O 1
ATOM 1760 N N . GLY B 1 93 ? 55.657 9.909 21.103 1.00 28.72 93 GLY B N 1
ATOM 1761 C CA . GLY B 1 93 ? 55.008 8.955 20.217 1.00 28.49 93 GLY B CA 1
ATOM 1762 C C . GLY B 1 93 ? 55.512 7.526 20.395 1.00 28.98 93 GLY B C 1
ATOM 1763 O O . GLY B 1 93 ? 55.154 6.640 19.608 1.00 30.22 93 GLY B O 1
ATOM 1764 N N . ASP B 1 94 ? 56.296 7.284 21.448 1.00 28.00 94 ASP B N 1
ATOM 1765 C CA . ASP B 1 94 ? 57.037 6.028 21.624 1.00 28.55 94 ASP B CA 1
ATOM 1766 C C . ASP B 1 94 ? 56.477 5.242 22.810 1.00 27.14 94 ASP B C 1
ATOM 1767 O O . ASP B 1 94 ? 56.639 5.638 23.954 1.00 26.15 94 ASP B O 1
ATOM 1780 N N . LYS B 1 96 ? 57.461 2.540 23.964 1.00 23.63 96 LYS B N 1
ATOM 1781 C CA . LYS B 1 96 ? 58.545 1.970 24.780 1.00 24.03 96 LYS B CA 1
ATOM 1782 C C . LYS B 1 96 ? 58.984 2.978 25.839 1.00 22.79 96 LYS B C 1
ATOM 1783 O O . LYS B 1 96 ? 59.430 2.605 26.929 1.00 23.25 96 LYS B O 1
ATOM 1789 N N . SER B 1 97 ? 58.818 4.267 25.535 1.00 21.82 97 SER B N 1
ATOM 1790 C CA . SER B 1 97 ? 59.186 5.330 26.473 1.00 22.39 97 SER B CA 1
ATOM 1791 C C . SER B 1 97 ? 58.152 5.433 27.592 1.00 23.07 97 SER B C 1
ATOM 1792 O O . SER B 1 97 ? 58.510 5.547 28.773 1.00 22.59 97 SER B O 1
ATOM 1795 N N . LEU B 1 98 ? 56.877 5.305 27.248 1.00 22.58 98 LEU B N 1
ATOM 1796 C CA . LEU B 1 98 ? 55.843 5.251 28.297 1.00 23.71 98 LEU B CA 1
ATOM 1797 C C . LEU B 1 98 ? 56.101 4.102 29.235 1.00 22.13 98 LEU B C 1
ATOM 1798 O O . LEU B 1 98 ? 56.102 4.271 30.448 1.00 20.68 98 LEU B O 1
ATOM 1803 N N . VAL B 1 99 ? 56.273 2.915 28.673 1.00 21.13 99 VAL B N 1
ATOM 1804 C CA . VAL B 1 99 ? 56.528 1.748 29.515 1.00 21.53 99 VAL B CA 1
ATOM 1805 C C . VAL B 1 99 ? 57.782 1.895 30.410 1.00 22.26 99 VAL B C 1
ATOM 1806 O O . VAL B 1 99 ? 57.736 1.547 31.596 1.00 22.76 99 VAL B O 1
ATOM 1810 N N . LEU B 1 100 ? 58.896 2.375 29.860 1.00 21.54 100 LEU B N 1
ATOM 1811 C CA . LEU B 1 100 ? 60.135 2.503 30.648 1.00 21.46 100 LEU B CA 1
ATOM 1812 C C . LEU B 1 100 ? 60.013 3.581 31.724 1.00 22.53 100 LEU B C 1
ATOM 1813 O O . LEU B 1 100 ? 60.531 3.428 32.841 1.00 22.93 100 LEU B O 1
ATOM 1818 N N . ASN B 1 101 ? 59.301 4.661 31.405 1.00 21.51 101 ASN B N 1
ATOM 1819 C CA . ASN B 1 101 ? 59.073 5.711 32.378 1.00 22.51 101 ASN B CA 1
ATOM 1820 C C . ASN B 1 101 ? 58.250 5.196 33.556 1.00 22.66 101 ASN B C 1
ATOM 1821 O O . ASN B 1 101 ? 58.520 5.573 34.707 1.00 23.58 101 ASN B O 1
ATOM 1826 N N . PHE B 1 102 ? 57.293 4.308 33.287 1.00 22.90 102 PHE B N 1
ATOM 1827 C CA . PHE B 1 102 ? 56.490 3.719 34.373 1.00 23.06 102 PHE B CA 1
ATOM 1828 C C . PHE B 1 102 ? 57.315 2.736 35.214 1.00 24.51 102 PHE B C 1
ATOM 1829 O O . PHE B 1 102 ? 57.235 2.710 36.456 1.00 24.02 102 PHE B O 1
ATOM 1837 N N . ALA B 1 103 ? 58.088 1.910 34.527 1.00 24.45 103 ALA B N 1
ATOM 1838 C CA . ALA B 1 103 ? 58.903 0.925 35.215 1.00 25.80 103 ALA B CA 1
ATOM 1839 C C . ALA B 1 103 ? 59.938 1.567 36.140 1.00 27.25 103 ALA B C 1
ATOM 1840 O O . ALA B 1 103 ? 60.066 1.133 37.279 1.00 27.56 103 ALA B O 1
ATOM 1842 N N . LYS B 1 104 ? 60.650 2.589 35.647 1.00 27.76 104 LYS B N 1
ATOM 1843 C CA . LYS B 1 104 ? 61.648 3.302 36.420 1.00 29.99 104 LYS B CA 1
ATOM 1844 C C . LYS B 1 104 ? 61.042 4.004 37.672 1.00 30.55 104 LYS B C 1
ATOM 1845 O O . LYS B 1 104 ? 61.719 4.156 38.688 1.00 30.19 104 LYS B O 1
ATOM 1851 N N . ASN B 1 105 ? 59.773 4.409 37.577 1.00 30.52 105 ASN B N 1
ATOM 1852 C CA . ASN B 1 105 ? 59.070 5.071 38.668 1.00 31.21 105 ASN B CA 1
ATOM 1853 C C . ASN B 1 105 ? 58.305 4.100 39.544 1.00 31.40 105 ASN B C 1
ATOM 1854 O O . ASN B 1 105 ? 57.514 4.530 40.381 1.00 30.45 105 ASN B O 1
ATOM 1859 N N . GLU B 1 106 ? 58.581 2.804 39.369 1.00 32.04 106 GLU B N 1
ATOM 1860 C CA . GLU B 1 106 ? 57.904 1.706 40.060 1.00 33.86 106 GLU B CA 1
ATOM 1861 C C . GLU B 1 106 ? 56.390 1.752 39.952 1.00 33.03 106 GLU B C 1
ATOM 1862 O O . GLU B 1 106 ? 55.651 1.469 40.916 1.00 33.10 106 GLU B O 1
ATOM 1868 N N . GLU B 1 107 ? 55.908 2.115 38.787 1.00 31.07 107 GLU B N 1
ATOM 1869 C CA . GLU B 1 107 ? 54.476 2.213 38.621 1.00 32.39 107 GLU B CA 1
ATOM 1870 C C . GLU B 1 107 ? 54.020 1.016 37.810 1.00 32.93 107 GLU B C 1
ATOM 1871 O O . GLU B 1 107 ? 52.869 0.930 37.390 1.00 36.01 107 GLU B O 1
ATOM 1877 N N . LEU B 1 108 ? 54.948 0.095 37.585 1.00 34.18 108 LEU B N 1
ATOM 1878 C CA . LEU B 1 108 ? 54.704 -1.131 36.845 1.00 34.92 108 LEU B CA 1
ATOM 1879 C C . LEU B 1 108 ? 55.574 -2.164 37.524 1.00 35.48 108 LEU B C 1
ATOM 1880 O O . LEU B 1 108 ? 56.794 -2.091 37.441 1.00 36.10 108 LEU B O 1
ATOM 1885 N N . ASN B 1 109 ? 54.956 -3.096 38.245 1.00 36.05 109 ASN B N 1
ATOM 1886 C CA . ASN B 1 109 ? 55.721 -4.096 39.002 1.00 36.06 109 ASN B CA 1
ATOM 1887 C C . ASN B 1 109 ? 56.198 -5.258 38.129 1.00 36.29 109 ASN B C 1
ATOM 1888 O O . ASN B 1 109 ? 55.746 -5.401 36.995 1.00 35.13 109 ASN B O 1
ATOM 1893 N N . ASN B 1 110 ? 57.087 -6.090 38.679 1.00 37.35 110 ASN B N 1
ATOM 1894 C CA . ASN B 1 110 ? 57.662 -7.214 37.952 1.00 38.31 110 ASN B CA 1
ATOM 1895 C C . ASN B 1 110 ? 56.612 -8.156 37.371 1.00 37.63 110 ASN B C 1
ATOM 1896 O O . ASN B 1 110 ? 56.807 -8.704 36.293 1.00 37.48 110 ASN B O 1
ATOM 1901 N N . LYS B 1 111 ? 55.498 -8.341 38.069 1.00 36.83 111 LYS B N 1
ATOM 1902 C CA . LYS B 1 111 ? 54.455 -9.232 37.571 1.00 37.33 111 LYS B CA 1
ATOM 1903 C C . LYS B 1 111 ? 53.777 -8.651 36.317 1.00 35.47 111 LYS B C 1
ATOM 1904 O O . LYS B 1 111 ? 53.650 -9.339 35.292 1.00 34.08 111 LYS B O 1
ATOM 1910 N N . GLU B 1 112 ? 53.356 -7.389 36.402 1.00 32.93 112 GLU B N 1
ATOM 1911 C CA . GLU B 1 112 ? 52.794 -6.661 35.249 1.00 32.51 112 GLU B CA 1
ATOM 1912 C C . GLU B 1 112 ? 53.716 -6.591 34.031 1.00 30.61 112 GLU B C 1
ATOM 1913 O O . GLU B 1 112 ? 53.239 -6.573 32.892 1.00 30.62 112 GLU B O 1
ATOM 1919 N N . ILE B 1 113 ? 55.010 -6.521 34.285 1.00 29.60 113 ILE B N 1
ATOM 1920 C CA . ILE B 1 113 ? 56.006 -6.451 33.200 1.00 30.41 113 ILE B CA 1
ATOM 1921 C C . ILE B 1 113 ? 56.086 -7.792 32.470 1.00 30.50 113 ILE B C 1
ATOM 1922 O O . ILE B 1 113 ? 56.159 -7.850 31.238 1.00 29.94 113 ILE B O 1
ATOM 1927 N N . GLU B 1 114 ? 56.142 -8.868 33.247 1.00 31.79 114 GLU B N 1
ATOM 1928 C CA . GLU B 1 114 ? 56.216 -10.218 32.687 1.00 33.50 114 GLU B CA 1
ATOM 1929 C C . GLU B 1 114 ? 54.957 -10.571 31.891 1.00 33.68 114 GLU B C 1
ATOM 1930 O O . GLU B 1 114 ? 55.056 -11.101 30.762 1.00 33.71 114 GLU B O 1
ATOM 1936 N N . GLU B 1 115 ? 53.789 -10.290 32.491 1.00 32.95 115 GLU B N 1
ATOM 1937 C CA . GLU B 1 115 ? 52.523 -10.476 31.825 1.00 33.11 115 GLU B CA 1
ATOM 1938 C C . GLU B 1 115 ? 52.513 -9.706 30.498 1.00 32.47 115 GLU B C 1
ATOM 1939 O O . GLU B 1 115 ? 52.228 -10.298 29.436 1.00 31.66 115 GLU B O 1
ATOM 1945 N N . LEU B 1 116 ? 52.816 -8.408 30.551 1.00 29.33 116 LEU B N 1
ATOM 1946 C CA . LEU B 1 116 ? 52.831 -7.634 29.330 1.00 29.86 116 LEU B CA 1
ATOM 1947 C C . LEU B 1 116 ? 53.793 -8.222 28.286 1.00 29.25 116 LEU B C 1
ATOM 1948 O O . LEU B 1 116 ? 53.486 -8.292 27.082 1.00 28.06 116 LEU B O 1
ATOM 1953 N N . ARG B 1 117 ? 54.970 -8.615 28.737 1.00 28.36 117 ARG B N 1
ATOM 1954 C CA . ARG B 1 117 ? 55.906 -9.239 27.833 1.00 29.50 117 ARG B CA 1
ATOM 1955 C C . ARG B 1 117 ? 55.200 -10.428 27.120 1.00 30.50 117 ARG B C 1
ATOM 1956 O O . ARG B 1 117 ? 55.345 -10.607 25.907 1.00 31.20 117 ARG B O 1
ATOM 1964 N N . ASP B 1 118 ? 54.438 -11.227 27.880 1.00 31.60 118 ASP B N 1
ATOM 1965 C CA . ASP B 1 118 ? 53.686 -12.374 27.310 1.00 32.54 118 ASP B CA 1
ATOM 1966 C C . ASP B 1 118 ? 52.596 -11.965 26.302 1.00 32.47 118 ASP B C 1
ATOM 1967 O O . ASP B 1 118 ? 52.459 -12.560 25.213 1.00 32.48 118 ASP B O 1
ATOM 1972 N N . ILE B 1 119 ? 51.851 -10.932 26.641 1.00 32.04 119 ILE B N 1
ATOM 1973 C CA . ILE B 1 119 ? 50.787 -10.444 25.770 1.00 33.00 119 ILE B CA 1
ATOM 1974 C C . ILE B 1 119 ? 51.408 -10.083 24.392 1.00 33.36 119 ILE B C 1
ATOM 1975 O O . ILE B 1 119 ? 50.959 -10.559 23.350 1.00 33.58 119 ILE B O 1
ATOM 1980 N N . LEU B 1 120 ? 52.482 -9.309 24.419 1.00 33.90 120 LEU B N 1
ATOM 1981 C CA . LEU B 1 120 ? 53.148 -8.842 23.218 1.00 34.81 120 LEU B CA 1
ATOM 1982 C C . LEU B 1 120 ? 53.825 -9.971 22.451 1.00 35.21 120 LEU B C 1
ATOM 1983 O O . LEU B 1 120 ? 53.804 -10.006 21.212 1.00 33.84 120 LEU B O 1
ATOM 1988 N N . ASN B 1 121 ? 54.453 -10.872 23.189 1.00 35.93 121 ASN B N 1
ATOM 1989 C CA . ASN B 1 121 ? 54.969 -12.093 22.589 1.00 39.33 121 ASN B CA 1
ATOM 1990 C C . ASN B 1 121 ? 53.862 -12.812 21.800 1.00 40.53 121 ASN B C 1
ATOM 1991 O O . ASN B 1 121 ? 54.053 -13.189 20.646 1.00 39.96 121 ASN B O 1
ATOM 1996 N N . ASP B 1 122 ? 52.696 -12.966 22.437 1.00 41.40 122 ASP B N 1
ATOM 1997 C CA . ASP B 1 122 ? 51.555 -13.670 21.859 1.00 43.34 122 ASP B CA 1
ATOM 1998 C C . ASP B 1 122 ? 51.055 -12.984 20.599 1.00 44.72 122 ASP B C 1
ATOM 1999 O O . ASP B 1 122 ? 50.833 -13.652 19.596 1.00 45.15 122 ASP B O 1
ATOM 2004 N N . ILE B 1 123 ? 50.894 -11.664 20.661 1.00 46.50 123 ILE B N 1
ATOM 2005 C CA . ILE B 1 123 ? 50.405 -10.844 19.555 1.00 49.47 123 ILE B CA 1
ATOM 2006 C C . ILE B 1 123 ? 51.274 -10.972 18.304 1.00 51.03 123 ILE B C 1
ATOM 2007 O O . ILE B 1 123 ? 50.793 -10.879 17.172 1.00 50.98 123 ILE B O 1
ATOM 2012 N N . SER B 1 124 ? 52.561 -11.185 18.529 1.00 53.11 124 SER B N 1
ATOM 2013 C CA . SER B 1 124 ? 53.526 -11.146 17.462 1.00 55.51 124 SER B CA 1
ATOM 2014 C C . SER B 1 124 ? 53.793 -12.563 16.985 1.00 58.07 124 SER B C 1
ATOM 2015 O O . SER B 1 124 ? 52.986 -13.487 17.196 1.00 59.16 124 SER B O 1
ATOM 2018 N N . LYS B 1 125 ? 54.935 -12.706 16.331 1.00 60.64 125 LYS B N 1
ATOM 2019 C CA . LYS B 1 125 ? 55.512 -13.996 16.035 1.00 62.85 125 LYS B CA 1
ATOM 2020 C C . LYS B 1 125 ? 56.290 -14.465 17.283 1.00 63.30 125 LYS B C 1
ATOM 2021 O O . LYS B 1 125 ? 55.694 -14.884 18.298 1.00 63.55 125 LYS B O 1
ATOM 2027 N N . LYS B 1 126 ? 57.618 -14.358 17.179 1.00 63.66 126 LYS B N 1
ATOM 2028 C CA . LYS B 1 126 ? 58.598 -14.728 18.201 1.00 63.51 126 LYS B CA 1
ATOM 2029 C C . LYS B 1 126 ? 59.892 -13.954 17.866 1.00 63.07 126 LYS B C 1
ATOM 2030 O O . LYS B 1 126 ? 60.972 -14.576 17.748 1.00 64.09 126 LYS B O 1
#

CATH classification: 1.10.10.10 (+1 more: 1.10.4040.10)